Protein AF-A0A5W7YEW3-F1 (afdb_monomer_lite)

InterPro domains:
  IPR005661 Na+-transporting methylmalonyl-CoA/oxaloacetate decarboxylase, beta subunit [PF03977] (10-258)
  IPR005661 Na+-transporting methylmalonyl-CoA/oxaloacetate decarboxylase, beta subunit [PTHR35806] (2-260)
  IPR005661 Na+-transporting methylmalonyl-CoA/oxaloacetate decarboxylase, beta subunit [TIGR01109] (1-254)

Sequence (262 aa):
ATVLGALTLNYFGLIAFTLPQAAAIGIIGGADGPTAIYLSGKLAPELLGAIAVAAYSYMALVPLIQPPIMRALTSEKERKIRMVQLRTVSKREKILFPVVLLMLVALLLPDAAPLLGMFCFGNLMRESGVVERLSDTVQNGLINIVTIFLGLSVGAKLVADKFLQPQTLGILLLGVIAFGIGTAAGVLMAKLMNLCSKNKINPLIGSAGVSAVPMAARVSNKVGLESDAQNFLLMHAMGPNVAGVIGSAIAAGVMLKYVLAM

Organism: Salmonella newport (NCBI:txid108619)

Structure (mmCIF, N/CA/C/O backbone):
data_AF-A0A5W7YEW3-F1
#
_entry.id   AF-A0A5W7YEW3-F1
#
loop_
_atom_site.group_PDB
_atom_site.id
_atom_site.type_symbol
_atom_site.label_atom_id
_atom_site.label_alt_id
_atom_site.label_comp_id
_atom_site.label_asym_id
_atom_site.label_entity_id
_atom_site.label_seq_id
_atom_site.pdbx_PDB_ins_code
_atom_site.Cartn_x
_atom_site.Cartn_y
_atom_site.Cartn_z
_atom_site.occupancy
_atom_site.B_iso_or_equiv
_atom_site.auth_seq_id
_atom_site.auth_comp_id
_atom_site.auth_asym_id
_atom_site.auth_atom_id
_atom_site.pdbx_PDB_model_num
ATOM 1 N N . ALA A 1 1 ? -7.214 5.860 -9.785 1.00 49.09 1 ALA A N 1
ATOM 2 C CA . ALA A 1 1 ? -7.118 7.334 -9.858 1.00 49.09 1 ALA A CA 1
ATOM 3 C C . ALA A 1 1 ? -5.888 7.775 -10.644 1.00 49.09 1 ALA A C 1
ATOM 5 O O . ALA A 1 1 ? -6.042 8.401 -11.676 1.00 49.09 1 ALA A O 1
ATOM 6 N N . THR A 1 2 ? -4.684 7.389 -10.230 1.00 61.16 2 THR A N 1
ATOM 7 C CA . THR A 1 2 ? -3.423 7.831 -10.850 1.00 61.16 2 THR A CA 1
ATOM 8 C C . THR A 1 2 ? -3.243 7.388 -12.308 1.00 61.16 2 THR A C 1
ATOM 10 O O . THR A 1 2 ? -2.777 8.179 -13.115 1.00 61.16 2 THR A O 1
ATOM 13 N N . VAL A 1 3 ? -3.708 6.187 -12.683 1.00 57.22 3 VAL A N 1
ATOM 14 C CA . VAL A 1 3 ? -3.756 5.747 -14.096 1.00 57.22 3 VAL A CA 1
ATOM 15 C C . VAL A 1 3 ? -4.643 6.673 -14.935 1.00 57.22 3 VAL A C 1
ATOM 17 O O . VAL A 1 3 ? -4.229 7.134 -15.989 1.00 57.22 3 VAL A O 1
ATOM 20 N N . LEU A 1 4 ? -5.838 7.006 -14.433 1.00 57.31 4 LEU A N 1
ATOM 21 C CA . LEU A 1 4 ? -6.741 7.954 -15.094 1.00 57.31 4 LEU A CA 1
ATOM 22 C C . LEU A 1 4 ? -6.119 9.355 -15.152 1.00 57.31 4 LEU A C 1
ATOM 24 O O . LEU A 1 4 ? -6.214 10.001 -16.181 1.00 57.31 4 LEU A O 1
ATOM 28 N N . GLY A 1 5 ? -5.418 9.784 -14.097 1.00 58.44 5 GLY A N 1
ATOM 29 C CA . GLY A 1 5 ? -4.665 11.041 -14.062 1.00 58.44 5 GLY A CA 1
ATOM 30 C C . GLY A 1 5 ? -3.574 11.118 -15.137 1.00 58.44 5 GLY A C 1
ATOM 31 O O . GLY A 1 5 ? -3.489 12.101 -15.871 1.00 58.44 5 GLY A O 1
ATOM 32 N N . ALA A 1 6 ? -2.784 10.056 -15.297 1.00 59.09 6 ALA A N 1
ATOM 33 C CA . ALA A 1 6 ? -1.773 9.963 -16.349 1.00 59.09 6 ALA A CA 1
ATOM 34 C C . ALA A 1 6 ? -2.402 9.965 -17.754 1.00 59.09 6 ALA A C 1
ATOM 36 O O . ALA A 1 6 ? -1.922 10.665 -18.643 1.00 59.09 6 ALA A O 1
ATOM 37 N N . LEU A 1 7 ? -3.522 9.260 -17.940 1.00 63.88 7 LEU A N 1
ATOM 38 C CA . LEU A 1 7 ? -4.277 9.275 -19.196 1.00 63.88 7 LEU A CA 1
ATOM 39 C C . LEU A 1 7 ? -4.911 10.647 -19.481 1.00 63.88 7 LEU A C 1
ATOM 41 O O . LEU A 1 7 ? -4.942 11.068 -20.633 1.00 63.88 7 LEU A O 1
ATOM 45 N N . THR A 1 8 ? -5.354 11.388 -18.460 1.00 63.91 8 THR A N 1
ATOM 46 C CA . THR A 1 8 ? -5.855 12.760 -18.642 1.00 63.91 8 THR A CA 1
ATOM 47 C C . THR A 1 8 ? -4.746 13.738 -19.014 1.00 63.91 8 THR A C 1
ATOM 49 O O . THR A 1 8 ? -4.962 14.576 -19.882 1.00 63.91 8 THR A O 1
ATOM 52 N N . LEU A 1 9 ? -3.543 13.615 -18.441 1.00 61.34 9 LEU A N 1
ATOM 53 C CA . LEU A 1 9 ? -2.396 14.436 -18.857 1.00 61.34 9 LEU A CA 1
ATOM 54 C C . LEU A 1 9 ? -2.007 14.173 -20.317 1.00 61.34 9 LEU A C 1
ATOM 56 O O . LEU A 1 9 ? -1.626 15.109 -21.022 1.00 61.34 9 LEU A O 1
ATOM 60 N N . ASN A 1 10 ? -2.168 12.925 -20.767 1.00 62.12 10 ASN A N 1
ATOM 61 C CA . ASN A 1 10 ? -2.000 12.545 -22.164 1.00 62.12 10 ASN A CA 1
ATOM 62 C C . ASN A 1 10 ? -3.105 13.151 -23.053 1.00 62.12 10 ASN A C 1
ATOM 64 O O . ASN A 1 10 ? -2.813 13.706 -24.106 1.00 62.12 10 ASN A O 1
ATOM 68 N N . TYR A 1 11 ? -4.364 13.132 -22.597 1.00 55.56 11 TYR A N 1
ATOM 69 C CA . TYR A 1 11 ? -5.499 13.742 -23.306 1.00 55.56 11 TYR A CA 1
ATOM 70 C C . TYR A 1 11 ? -5.350 15.262 -23.487 1.00 55.56 11 TYR A C 1
ATOM 72 O O . TYR A 1 11 ? -5.670 15.788 -24.549 1.00 55.56 11 TYR A O 1
ATOM 80 N N . PHE A 1 12 ? -4.815 15.968 -22.486 1.00 66.31 12 PHE A N 1
ATOM 81 C CA . PHE A 1 12 ? -4.528 17.407 -22.575 1.00 66.31 12 PHE A CA 1
ATOM 82 C C . PHE A 1 12 ? -3.215 17.735 -23.311 1.00 66.31 12 PHE A C 1
ATOM 84 O O . PHE A 1 12 ? -2.848 18.905 -23.399 1.00 66.31 12 PHE A O 1
ATOM 91 N N . GLY A 1 13 ? -2.497 16.733 -23.833 1.00 63.16 13 GLY A N 1
ATOM 92 C CA . GLY A 1 13 ? -1.281 16.924 -24.631 1.00 63.16 13 GLY A CA 1
ATOM 93 C C . GLY A 1 13 ? -0.089 17.509 -23.865 1.00 63.16 13 GLY A C 1
ATOM 94 O O . GLY A 1 13 ? 0.868 17.957 -24.489 1.00 63.16 13 GLY A O 1
ATOM 95 N N . LEU A 1 14 ? -0.129 17.523 -22.527 1.00 72.88 14 LEU A N 1
ATOM 96 C CA . LEU A 1 14 ? 0.933 18.107 -21.700 1.00 72.88 14 LEU A CA 1
ATOM 97 C C . LEU A 1 14 ? 2.146 17.176 -21.613 1.00 72.88 14 LEU A C 1
ATOM 99 O O . LEU A 1 14 ? 3.286 17.616 -21.735 1.00 72.88 14 LEU A O 1
ATOM 103 N N . ILE A 1 15 ? 1.897 15.884 -21.375 1.00 75.62 15 ILE A N 1
ATOM 104 C CA . ILE A 1 15 ? 2.924 14.846 -21.245 1.00 75.62 15 ILE A CA 1
ATOM 105 C C . ILE A 1 15 ? 2.364 13.545 -21.824 1.00 75.62 15 ILE A C 1
ATOM 107 O O . ILE A 1 15 ? 1.316 13.068 -21.386 1.00 75.62 15 ILE A O 1
ATOM 111 N N . ALA A 1 16 ? 3.079 12.951 -22.780 1.00 77.62 16 ALA A N 1
ATOM 112 C CA . ALA A 1 16 ? 2.691 11.680 -23.378 1.00 77.62 16 ALA A CA 1
ATOM 113 C C . ALA A 1 16 ? 3.075 10.506 -22.465 1.00 77.62 16 ALA A C 1
ATOM 115 O O . ALA A 1 16 ? 4.259 10.267 -22.214 1.00 77.62 16 ALA A O 1
ATOM 116 N N . PHE A 1 17 ? 2.069 9.759 -22.006 1.00 83.62 17 PHE A N 1
ATOM 117 C CA . PHE A 1 17 ? 2.239 8.492 -21.297 1.00 83.62 17 PHE A CA 1
ATOM 118 C C . PHE A 1 17 ? 1.568 7.369 -22.076 1.00 83.62 17 PHE A C 1
ATOM 120 O O . PHE A 1 17 ? 0.370 7.432 -22.367 1.00 83.62 17 PHE A O 1
ATOM 127 N N . THR A 1 18 ? 2.316 6.310 -22.376 1.00 88.06 18 THR A N 1
ATOM 128 C CA . THR A 1 18 ? 1.711 5.071 -22.879 1.00 88.06 18 THR A CA 1
ATOM 129 C C . THR A 1 18 ? 0.895 4.399 -21.772 1.00 88.06 18 THR A C 1
ATOM 131 O O . THR A 1 18 ? 1.097 4.665 -20.585 1.00 88.06 18 THR A O 1
ATOM 134 N N . LEU A 1 19 ? -0.034 3.507 -22.127 1.00 88.31 19 LEU A N 1
ATOM 135 C CA . LEU A 1 19 ? -0.823 2.777 -21.130 1.00 88.31 19 LEU A CA 1
ATOM 136 C C . LEU A 1 19 ? 0.057 1.974 -20.138 1.00 88.31 19 LEU A C 1
ATOM 138 O O . LEU A 1 19 ? -0.197 2.084 -18.936 1.00 88.31 19 LEU A O 1
ATOM 142 N N . PRO A 1 20 ? 1.118 1.252 -20.565 1.00 90.75 20 PRO A N 1
ATOM 143 C CA . PRO A 1 20 ? 2.044 0.594 -19.637 1.00 90.75 20 PRO A CA 1
ATOM 144 C C . PRO A 1 20 ? 2.763 1.561 -18.689 1.00 90.75 20 PRO A C 1
ATOM 146 O O . PRO A 1 20 ? 2.882 1.283 -17.494 1.00 90.75 20 PRO A O 1
ATOM 149 N N . GLN A 1 21 ? 3.177 2.731 -19.183 1.00 90.25 21 GLN A N 1
ATOM 150 C CA . GLN A 1 21 ? 3.801 3.770 -18.358 1.00 90.25 21 GLN A CA 1
ATOM 151 C C . GLN A 1 21 ? 2.806 4.357 -17.354 1.00 90.25 21 GLN A C 1
ATOM 153 O O . GLN A 1 21 ? 3.095 4.417 -16.162 1.00 90.25 21 GLN A O 1
ATOM 158 N N . ALA A 1 22 ? 1.602 4.719 -17.797 1.00 88.69 22 ALA A N 1
ATOM 159 C CA . ALA A 1 22 ? 0.533 5.209 -16.929 1.00 88.69 22 ALA A CA 1
ATOM 160 C C . ALA A 1 22 ? 0.160 4.184 -15.843 1.00 88.69 22 ALA A C 1
ATOM 162 O O . ALA A 1 22 ? -0.079 4.558 -14.691 1.00 88.69 22 ALA A O 1
ATOM 163 N N . ALA A 1 23 ? 0.153 2.892 -16.183 1.00 90.44 23 ALA A N 1
ATOM 164 C CA . ALA A 1 23 ? -0.043 1.806 -15.233 1.00 90.44 23 ALA A CA 1
ATOM 165 C C . ALA A 1 23 ? 1.103 1.732 -14.206 1.00 90.44 23 ALA A C 1
ATOM 167 O O . ALA A 1 23 ? 0.848 1.704 -13.001 1.00 90.44 23 ALA A O 1
ATOM 168 N N . ALA A 1 24 ? 2.359 1.791 -14.648 1.00 92.12 24 ALA A N 1
ATOM 169 C CA . ALA A 1 24 ? 3.514 1.800 -13.751 1.00 92.12 24 ALA A CA 1
ATOM 170 C C . ALA A 1 24 ? 3.530 3.014 -12.803 1.00 92.12 24 ALA A C 1
ATOM 172 O O . ALA A 1 24 ? 3.900 2.877 -11.644 1.00 92.12 24 ALA A O 1
ATOM 173 N N . ILE A 1 25 ? 3.082 4.190 -13.245 1.00 91.50 25 ILE A N 1
ATOM 174 C CA . ILE A 1 25 ? 2.949 5.387 -12.390 1.00 91.50 25 ILE A CA 1
ATOM 175 C C . ILE A 1 25 ? 1.774 5.222 -11.420 1.00 91.50 25 ILE A C 1
ATOM 177 O O . ILE A 1 25 ? 1.815 5.665 -10.271 1.00 91.50 25 ILE A O 1
ATOM 181 N N . GLY A 1 26 ? 0.724 4.541 -11.879 1.00 89.38 26 GLY A N 1
ATOM 182 C CA . GLY A 1 26 ? -0.508 4.299 -11.148 1.00 89.38 26 GLY A CA 1
ATOM 183 C C . GLY A 1 26 ? -0.307 3.695 -9.760 1.00 89.38 26 GLY A C 1
ATOM 184 O O . GLY A 1 26 ? -0.975 4.088 -8.800 1.00 89.38 26 GLY A O 1
ATOM 185 N N . ILE A 1 27 ? 0.642 2.767 -9.663 1.00 92.38 27 ILE A N 1
ATOM 186 C CA . ILE A 1 27 ? 0.907 1.973 -8.462 1.00 92.38 27 ILE A CA 1
ATOM 187 C C . ILE A 1 27 ? 1.527 2.784 -7.314 1.00 92.38 27 ILE A C 1
ATOM 189 O O . ILE A 1 27 ? 1.426 2.369 -6.163 1.00 92.38 27 ILE A O 1
ATOM 193 N N . ILE A 1 28 ? 2.096 3.968 -7.589 1.00 92.00 28 ILE A N 1
ATOM 194 C CA . ILE A 1 28 ? 2.655 4.866 -6.559 1.00 92.00 28 ILE A CA 1
ATOM 195 C C . ILE A 1 28 ? 1.598 5.196 -5.500 1.00 92.00 28 ILE A C 1
ATOM 197 O O . ILE A 1 28 ? 1.905 5.251 -4.311 1.00 92.00 28 ILE A O 1
ATOM 201 N N . GLY A 1 29 ? 0.336 5.351 -5.916 1.00 88.81 29 GLY A N 1
ATOM 202 C CA . GLY A 1 29 ? -0.781 5.626 -5.008 1.00 88.81 29 GLY A CA 1
ATOM 203 C C . GLY A 1 29 ? -1.082 4.509 -4.010 1.00 88.81 29 GLY A C 1
ATOM 204 O O . GLY A 1 29 ? -1.738 4.765 -3.005 1.00 88.81 29 GLY A O 1
ATOM 205 N N . GLY A 1 30 ? -0.598 3.291 -4.267 1.00 87.75 30 GLY A N 1
ATOM 206 C CA . GLY A 1 30 ? -0.678 2.181 -3.325 1.00 87.75 30 GLY A CA 1
ATOM 207 C C . GLY A 1 30 ? 0.240 2.357 -2.118 1.00 87.75 30 GLY A C 1
ATOM 208 O O . GLY A 1 30 ? -0.051 1.783 -1.080 1.00 87.75 30 GLY A O 1
ATOM 209 N N . ALA A 1 31 ? 1.289 3.187 -2.216 1.00 90.69 31 ALA A N 1
ATOM 210 C CA . ALA A 1 31 ? 2.312 3.379 -1.182 1.00 90.69 31 ALA A CA 1
ATOM 211 C C . ALA A 1 31 ? 3.071 2.092 -0.798 1.00 90.69 31 ALA A C 1
ATOM 213 O O . ALA A 1 31 ? 3.465 1.914 0.355 1.00 90.69 31 ALA A O 1
ATOM 214 N N . ASP A 1 32 ? 3.275 1.202 -1.772 1.00 92.44 32 ASP A N 1
ATOM 215 C CA . ASP A 1 32 ? 4.007 -0.056 -1.616 1.00 92.44 32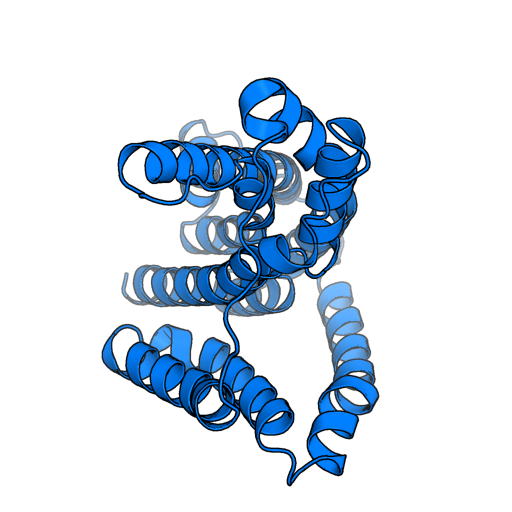 ASP A CA 1
ATOM 216 C C . ASP A 1 32 ? 5.232 -0.079 -2.545 1.00 92.44 32 ASP A C 1
ATOM 218 O O . ASP A 1 32 ? 5.135 -0.411 -3.728 1.00 92.44 32 ASP A O 1
ATOM 222 N N . GLY A 1 33 ? 6.388 0.320 -2.006 1.00 91.25 33 GLY A N 1
ATOM 223 C CA . GLY A 1 33 ? 7.648 0.440 -2.747 1.00 91.25 33 GLY A CA 1
ATOM 224 C C . GLY A 1 33 ? 8.079 -0.848 -3.467 1.00 91.25 33 GLY A C 1
ATOM 225 O O . GLY A 1 33 ? 8.281 -0.801 -4.681 1.00 91.25 33 GLY A O 1
ATOM 226 N N . PRO A 1 34 ? 8.190 -2.003 -2.778 1.00 92.94 34 PRO A N 1
ATOM 227 C CA . PRO A 1 34 ? 8.537 -3.278 -3.411 1.00 92.94 34 PRO A CA 1
ATOM 228 C C . PRO A 1 34 ? 7.640 -3.651 -4.600 1.00 92.94 34 PRO A C 1
ATOM 230 O O . PRO A 1 34 ? 8.149 -4.005 -5.666 1.00 92.94 34 PRO A O 1
ATOM 233 N N . THR A 1 35 ? 6.319 -3.516 -4.458 1.00 93.00 35 THR A N 1
ATOM 234 C CA . THR A 1 35 ? 5.371 -3.804 -5.546 1.00 93.00 35 THR A CA 1
ATOM 235 C C . THR A 1 35 ? 5.474 -2.778 -6.675 1.00 93.00 35 THR A C 1
ATOM 237 O O . THR A 1 35 ? 5.418 -3.150 -7.849 1.00 93.00 35 THR A O 1
ATOM 240 N N . ALA A 1 36 ? 5.677 -1.498 -6.351 1.00 93.06 36 ALA A N 1
ATOM 241 C CA . ALA A 1 36 ? 5.853 -0.442 -7.343 1.00 93.06 36 ALA A CA 1
ATOM 242 C C . ALA A 1 36 ? 7.105 -0.656 -8.204 1.00 93.06 36 ALA A C 1
ATOM 244 O O . ALA A 1 36 ? 7.035 -0.565 -9.431 1.00 93.06 36 ALA A O 1
ATOM 245 N N . ILE A 1 37 ? 8.226 -1.009 -7.570 1.00 94.75 37 ILE A N 1
ATOM 246 C CA . ILE A 1 37 ? 9.476 -1.364 -8.249 1.00 94.75 37 ILE A CA 1
ATOM 247 C C . ILE A 1 37 ? 9.266 -2.590 -9.141 1.00 94.75 37 ILE A C 1
ATOM 249 O O . ILE A 1 37 ? 9.680 -2.580 -10.300 1.00 94.75 37 ILE A O 1
ATOM 253 N N . TYR A 1 38 ? 8.594 -3.628 -8.635 1.00 94.44 38 TYR A N 1
ATOM 254 C CA . TYR A 1 38 ? 8.321 -4.845 -9.401 1.00 94.44 38 TYR A CA 1
ATOM 255 C C . TYR A 1 38 ? 7.475 -4.571 -10.652 1.00 94.44 38 TYR A C 1
ATOM 257 O O . TYR A 1 38 ? 7.840 -4.984 -11.754 1.00 94.44 38 TYR A O 1
ATOM 265 N N . LEU A 1 39 ? 6.358 -3.854 -10.494 1.00 93.81 39 LEU A N 1
ATOM 266 C CA . LEU A 1 39 ? 5.450 -3.543 -11.595 1.00 93.81 39 LEU A CA 1
ATOM 267 C C . LEU A 1 39 ? 6.125 -2.634 -12.626 1.00 93.81 39 LEU A C 1
ATOM 269 O O . LEU A 1 39 ? 6.045 -2.896 -13.825 1.00 93.81 39 LEU A O 1
ATOM 273 N N . SER A 1 40 ? 6.828 -1.596 -12.168 1.00 93.56 40 SER A N 1
ATOM 274 C CA . SER A 1 40 ? 7.553 -0.691 -13.058 1.00 93.56 40 SER A CA 1
ATOM 275 C C . SER A 1 40 ? 8.674 -1.409 -13.804 1.00 93.56 40 SER A C 1
ATOM 277 O O . SER A 1 40 ? 8.819 -1.194 -15.003 1.00 93.56 40 SER A O 1
ATOM 279 N N . GLY A 1 41 ? 9.398 -2.324 -13.156 1.00 93.25 41 GLY A N 1
ATOM 280 C CA . GLY A 1 41 ? 10.423 -3.137 -13.810 1.00 93.25 41 GLY A CA 1
ATOM 281 C C . GLY A 1 41 ? 9.881 -4.061 -14.906 1.00 93.25 41 GLY A C 1
ATOM 282 O O . GLY A 1 41 ? 10.643 -4.455 -15.783 1.00 93.25 41 GLY A O 1
ATOM 283 N N . LYS A 1 42 ? 8.581 -4.386 -14.885 1.00 92.62 42 LYS A N 1
ATOM 284 C CA . LYS A 1 42 ? 7.911 -5.171 -15.933 1.00 92.62 42 LYS A CA 1
ATOM 285 C C . LYS A 1 42 ? 7.241 -4.320 -17.013 1.00 92.62 42 LYS A C 1
ATOM 287 O O . LYS A 1 42 ? 7.271 -4.714 -18.172 1.00 92.62 42 LYS A O 1
ATOM 292 N N . LEU A 1 43 ? 6.612 -3.203 -16.641 1.00 92.62 43 LEU A N 1
ATOM 293 C CA . LEU A 1 43 ? 5.774 -2.408 -17.549 1.00 92.62 43 LEU A CA 1
ATOM 294 C C . LEU A 1 43 ? 6.477 -1.182 -18.145 1.00 92.62 43 LEU A C 1
ATOM 296 O O . LEU A 1 43 ? 6.191 -0.824 -19.282 1.00 92.62 43 LEU A O 1
ATOM 300 N N . ALA A 1 44 ? 7.355 -0.523 -17.387 1.00 93.19 44 ALA A N 1
ATOM 301 C CA . ALA A 1 44 ? 8.068 0.681 -17.820 1.00 93.19 44 ALA A CA 1
ATOM 302 C C . ALA A 1 44 ? 9.463 0.762 -17.164 1.00 93.19 44 ALA A C 1
ATOM 304 O O . ALA A 1 44 ? 9.674 1.582 -16.257 1.00 93.19 44 ALA A O 1
ATOM 305 N N . PRO A 1 45 ? 10.417 -0.103 -17.568 1.00 92.25 45 PRO A N 1
ATOM 306 C CA . PRO A 1 45 ? 11.751 -0.168 -16.962 1.00 92.25 45 PRO A CA 1
ATOM 307 C C . PRO A 1 45 ? 12.532 1.150 -17.046 1.00 92.25 45 PRO A C 1
ATOM 309 O O . PRO A 1 45 ? 13.415 1.413 -16.228 1.00 92.25 45 PRO A O 1
ATOM 312 N N . GLU A 1 46 ? 12.226 1.978 -18.041 1.00 90.56 46 GLU A N 1
ATOM 313 C CA . GLU A 1 46 ? 12.819 3.291 -18.270 1.00 90.56 46 GLU A CA 1
ATOM 314 C C . GLU A 1 46 ? 12.349 4.359 -17.273 1.00 90.56 46 GLU A C 1
ATOM 316 O O . GLU A 1 46 ? 13.088 5.309 -17.031 1.00 90.56 46 GLU A O 1
ATOM 321 N N . LEU A 1 47 ? 11.171 4.188 -16.658 1.00 91.62 47 LEU A N 1
ATOM 322 C CA . LEU A 1 47 ? 10.617 5.106 -15.652 1.00 91.62 47 LEU A CA 1
ATOM 323 C C . LEU A 1 47 ? 10.881 4.652 -14.208 1.00 91.62 47 LEU A C 1
ATOM 325 O O . LEU A 1 47 ? 10.546 5.375 -13.266 1.00 91.62 47 LEU A O 1
ATOM 329 N N . LEU A 1 48 ? 11.507 3.484 -14.022 1.00 93.00 48 LEU A N 1
ATOM 330 C CA . LEU A 1 48 ? 11.719 2.857 -12.714 1.00 93.00 48 LEU A CA 1
ATOM 331 C C . LEU A 1 48 ? 12.387 3.788 -11.701 1.00 93.00 48 LEU A C 1
ATOM 333 O O . LEU A 1 48 ? 11.952 3.860 -10.553 1.00 93.00 48 LEU A O 1
ATOM 337 N N . GLY A 1 49 ? 13.422 4.516 -12.129 1.00 90.56 49 GLY A N 1
ATOM 338 C CA . GLY A 1 49 ? 14.153 5.436 -11.260 1.00 90.56 49 GLY A CA 1
ATOM 339 C C . GLY A 1 49 ? 13.244 6.524 -10.684 1.00 90.56 49 GLY A C 1
ATOM 340 O O . GLY A 1 49 ? 13.153 6.685 -9.468 1.00 90.56 49 GLY A O 1
ATOM 341 N N . ALA A 1 50 ? 12.509 7.225 -11.551 1.00 92.00 50 ALA A N 1
ATOM 342 C CA . ALA A 1 50 ? 11.602 8.293 -11.139 1.00 92.00 50 ALA A CA 1
ATOM 343 C C . ALA A 1 50 ? 10.437 7.773 -10.280 1.00 92.00 50 ALA A C 1
ATOM 345 O O . ALA A 1 50 ? 10.103 8.390 -9.269 1.00 92.00 50 ALA A O 1
ATOM 346 N N . ILE A 1 51 ? 9.857 6.621 -10.638 1.00 93.06 51 ILE A N 1
ATOM 347 C CA . ILE A 1 51 ? 8.760 5.990 -9.888 1.00 93.06 51 ILE A CA 1
ATOM 348 C C . ILE A 1 51 ? 9.215 5.600 -8.481 1.00 93.06 51 ILE A C 1
ATOM 350 O O . ILE A 1 51 ? 8.525 5.911 -7.512 1.00 93.06 51 ILE A O 1
ATOM 354 N N . ALA A 1 52 ? 10.375 4.955 -8.346 1.00 92.19 52 ALA A N 1
ATOM 355 C CA . ALA A 1 52 ? 10.884 4.515 -7.050 1.00 92.19 52 ALA A CA 1
ATOM 356 C C . ALA A 1 52 ? 11.245 5.700 -6.141 1.00 92.19 52 ALA A C 1
ATOM 358 O O . ALA A 1 52 ? 10.868 5.708 -4.967 1.00 92.19 52 ALA A O 1
ATOM 359 N N . VAL A 1 53 ? 11.915 6.726 -6.681 1.00 91.62 53 VAL A N 1
ATOM 360 C CA . VAL A 1 53 ? 12.234 7.957 -5.935 1.00 91.62 53 VAL A CA 1
ATOM 361 C C . VAL A 1 53 ? 10.956 8.643 -5.457 1.00 91.62 53 VAL A C 1
ATOM 363 O O . VAL A 1 53 ? 10.840 8.970 -4.274 1.00 91.62 53 VAL A O 1
ATOM 366 N N . ALA A 1 54 ? 9.973 8.807 -6.346 1.00 90.69 54 ALA A N 1
ATOM 367 C CA . ALA A 1 54 ? 8.682 9.390 -6.003 1.00 90.69 54 ALA A CA 1
ATOM 368 C C . ALA A 1 54 ? 7.952 8.563 -4.932 1.00 90.69 54 ALA A C 1
ATOM 370 O O . ALA A 1 54 ? 7.471 9.124 -3.950 1.00 90.69 54 ALA A O 1
ATOM 371 N N . ALA A 1 55 ? 7.907 7.235 -5.075 1.00 90.50 55 ALA A N 1
ATOM 372 C CA . ALA A 1 55 ? 7.223 6.347 -4.140 1.00 90.50 55 ALA A CA 1
ATOM 373 C C . ALA A 1 55 ? 7.767 6.492 -2.712 1.00 90.50 55 ALA A C 1
ATOM 375 O O . ALA A 1 55 ? 7.003 6.813 -1.801 1.00 90.50 55 ALA A O 1
ATOM 376 N N . TYR A 1 56 ? 9.078 6.333 -2.508 1.00 92.06 56 TYR A N 1
ATOM 377 C CA . TYR A 1 56 ? 9.658 6.425 -1.163 1.00 92.06 56 TYR A CA 1
ATOM 378 C C . TYR A 1 56 ? 9.644 7.852 -0.601 1.00 92.06 56 TYR A C 1
ATOM 380 O O . TYR A 1 56 ? 9.420 8.025 0.600 1.00 92.06 56 TYR A O 1
ATOM 388 N N . SER A 1 57 ? 9.811 8.875 -1.447 1.00 91.44 57 SER A N 1
ATOM 389 C CA . SER A 1 57 ? 9.682 10.273 -1.023 1.00 91.44 57 SER A CA 1
ATOM 390 C C . SER A 1 57 ? 8.265 10.570 -0.518 1.00 91.44 57 SER A C 1
ATOM 392 O O . SER A 1 57 ? 8.096 11.065 0.597 1.00 91.44 57 SER A O 1
ATOM 394 N N . TYR A 1 58 ? 7.226 10.183 -1.266 1.00 89.75 58 TYR A N 1
ATOM 395 C CA . TYR A 1 58 ? 5.840 10.419 -0.853 1.00 89.75 58 TYR A CA 1
ATOM 396 C C . TYR A 1 58 ? 5.402 9.557 0.329 1.00 89.75 58 TYR A C 1
ATOM 398 O O . TYR A 1 58 ? 4.666 10.049 1.184 1.00 89.75 58 TYR A O 1
ATOM 406 N N . MET A 1 59 ? 5.910 8.327 0.458 1.00 90.38 59 MET A N 1
ATOM 407 C CA . MET A 1 59 ? 5.709 7.511 1.662 1.00 90.38 59 MET A CA 1
ATOM 408 C C . MET A 1 59 ? 6.229 8.219 2.922 1.00 90.38 59 MET A C 1
ATOM 410 O O . MET A 1 59 ? 5.563 8.193 3.958 1.00 90.38 59 MET A O 1
ATOM 414 N N . ALA A 1 60 ? 7.376 8.901 2.839 1.00 89.50 60 ALA A N 1
ATOM 415 C CA . ALA A 1 60 ? 7.913 9.693 3.947 1.00 89.50 60 ALA A CA 1
ATOM 416 C C . ALA A 1 60 ? 7.113 10.983 4.210 1.00 89.50 60 ALA A C 1
ATOM 418 O O . ALA A 1 60 ? 7.092 11.474 5.338 1.00 89.50 60 ALA A O 1
ATOM 419 N N . LEU A 1 61 ? 6.416 11.511 3.199 1.00 92.88 61 LEU A N 1
ATOM 420 C CA . LEU A 1 61 ? 5.556 12.696 3.301 1.00 92.88 61 LEU A CA 1
ATOM 421 C C . LEU A 1 61 ? 4.125 12.384 3.771 1.00 92.88 61 LEU A C 1
ATOM 423 O O . LEU A 1 61 ? 3.336 13.308 3.968 1.00 92.88 61 LEU A O 1
ATOM 427 N N . VAL A 1 62 ? 3.779 11.120 4.032 1.00 93.56 62 VAL A N 1
ATOM 428 C CA . VAL A 1 62 ? 2.472 10.727 4.595 1.00 93.56 62 VAL A CA 1
ATOM 429 C C . VAL A 1 62 ? 2.088 11.531 5.852 1.00 93.56 62 VAL A C 1
ATOM 431 O O . VAL A 1 62 ? 0.955 12.014 5.903 1.00 93.56 62 VAL A O 1
ATOM 434 N N . PRO A 1 63 ? 2.982 11.781 6.835 1.00 93.75 63 PRO A N 1
ATOM 435 C CA . PRO A 1 63 ? 2.668 12.621 7.995 1.00 93.75 63 PRO A CA 1
ATOM 436 C C . PRO A 1 63 ? 2.329 14.079 7.657 1.00 93.75 63 PRO A C 1
ATOM 438 O O . PRO A 1 63 ? 1.716 14.756 8.479 1.00 93.75 63 PRO A O 1
ATOM 441 N N . LEU A 1 64 ? 2.726 14.567 6.481 1.00 94.62 64 LEU A N 1
ATOM 442 C CA . LEU A 1 64 ? 2.404 15.906 5.989 1.00 94.62 64 LEU A CA 1
ATOM 443 C C . LEU A 1 64 ? 1.082 15.905 5.205 1.00 94.62 64 LEU A C 1
ATOM 445 O O . LEU A 1 64 ? 0.259 16.795 5.390 1.00 94.62 64 LEU A O 1
ATOM 449 N N . ILE A 1 65 ? 0.869 14.898 4.351 1.00 93.56 65 ILE A N 1
ATOM 450 C CA . ILE A 1 65 ? -0.261 14.830 3.408 1.00 93.56 65 ILE A CA 1
ATOM 451 C C . ILE A 1 65 ? -1.549 14.342 4.089 1.00 93.56 65 ILE A C 1
ATOM 453 O O . ILE A 1 65 ? -2.625 14.902 3.878 1.00 93.56 65 ILE A O 1
ATOM 457 N N . GLN A 1 66 ? -1.460 13.296 4.914 1.00 94.44 66 GLN A N 1
ATOM 458 C CA . GLN A 1 66 ? -2.624 12.602 5.470 1.00 94.44 66 GLN A CA 1
ATOM 459 C C . GLN A 1 66 ? -3.396 13.450 6.506 1.00 94.44 66 GLN A C 1
ATOM 461 O O . GLN A 1 66 ? -4.623 13.536 6.387 1.00 94.44 66 GLN A O 1
ATOM 466 N N . PRO A 1 67 ? -2.762 14.131 7.489 1.00 96.12 67 PRO A N 1
ATOM 467 C CA . PRO A 1 67 ? -3.508 14.855 8.523 1.00 96.12 67 PRO A CA 1
ATOM 468 C C . PRO A 1 67 ? -4.380 16.013 8.016 1.00 96.12 67 PRO A C 1
ATOM 470 O O . PRO A 1 67 ? -5.516 16.113 8.480 1.00 96.12 67 PRO A O 1
ATOM 473 N N . PRO A 1 68 ? -3.943 16.881 7.079 1.00 96.44 68 PRO A N 1
ATOM 474 C CA . PRO A 1 68 ? -4.814 17.910 6.508 1.00 96.44 68 PRO A CA 1
ATOM 475 C C . PRO A 1 68 ? -6.089 17.336 5.879 1.00 96.44 68 PRO A C 1
ATOM 477 O O . PRO A 1 68 ? -7.173 17.868 6.101 1.00 96.44 68 PRO A O 1
ATOM 480 N N . ILE A 1 69 ? -5.986 16.207 5.175 1.00 95.94 69 ILE A N 1
ATOM 481 C CA . ILE A 1 69 ? -7.129 15.543 4.530 1.00 95.94 69 ILE A CA 1
ATOM 482 C C . ILE A 1 69 ? -8.075 14.952 5.573 1.00 95.94 69 ILE A C 1
ATOM 484 O O . ILE A 1 69 ? -9.291 15.131 5.486 1.00 95.94 69 ILE A O 1
ATOM 488 N N . MET A 1 70 ? -7.527 14.308 6.608 1.00 95.00 70 MET A N 1
ATOM 489 C CA . MET A 1 70 ? -8.320 13.849 7.751 1.00 95.00 70 MET A CA 1
ATOM 490 C C . MET A 1 70 ? -9.063 15.025 8.390 1.00 95.00 70 MET A C 1
ATOM 492 O O . MET A 1 70 ? -10.248 14.901 8.700 1.00 95.00 70 MET A O 1
ATOM 496 N N . ARG A 1 71 ? -8.399 16.179 8.542 1.00 93.81 71 ARG A N 1
ATOM 497 C CA . ARG A 1 71 ? -9.006 17.379 9.125 1.00 93.81 71 ARG A CA 1
ATOM 498 C C . ARG A 1 71 ? -10.107 17.983 8.255 1.00 93.81 71 ARG A C 1
ATOM 500 O O . ARG A 1 71 ? -11.106 18.428 8.809 1.00 93.81 71 ARG A O 1
ATOM 507 N N . ALA A 1 72 ? -9.942 17.951 6.936 1.00 96.00 72 ALA A N 1
ATOM 508 C CA . ALA A 1 72 ? -10.905 18.483 5.977 1.00 96.00 72 ALA A CA 1
ATOM 509 C C . ALA A 1 72 ? -12.160 17.604 5.825 1.00 96.00 72 ALA A C 1
ATOM 511 O O . ALA A 1 72 ? -13.262 18.130 5.703 1.00 96.00 72 ALA A O 1
ATOM 512 N N . LEU A 1 73 ? -12.015 16.272 5.836 1.00 95.94 73 LEU A N 1
ATOM 513 C CA . LEU A 1 73 ? -13.118 15.350 5.522 1.00 95.94 73 LEU A CA 1
ATOM 514 C C . LEU A 1 73 ? -13.850 14.781 6.744 1.00 95.94 73 LEU A C 1
ATOM 516 O O . LEU A 1 73 ? -14.984 14.318 6.613 1.00 95.94 73 LEU A O 1
ATOM 520 N N . THR A 1 74 ? -13.230 14.751 7.927 1.00 96.12 74 THR A N 1
ATOM 521 C CA . THR A 1 74 ? -13.839 14.146 9.129 1.00 96.12 74 THR A CA 1
ATOM 522 C C . THR A 1 74 ? -14.294 15.198 10.130 1.00 96.12 74 THR A C 1
ATOM 524 O O . THR A 1 74 ? -13.614 16.200 10.330 1.00 96.12 74 THR A O 1
ATOM 527 N N . SER A 1 75 ? -15.415 14.957 10.807 1.00 95.62 75 SER A N 1
ATOM 528 C CA . SER A 1 75 ? -15.898 15.814 11.897 1.00 95.62 75 SER A CA 1
ATOM 529 C C . SER A 1 75 ? -15.296 15.394 13.239 1.00 95.62 75 SER A C 1
ATOM 531 O O . SER A 1 75 ? -15.007 14.218 13.450 1.00 95.62 75 SER A O 1
ATOM 533 N N . GLU A 1 76 ? -15.169 16.316 14.195 1.00 93.69 76 GLU A N 1
ATOM 534 C CA . GLU A 1 76 ? -14.635 15.993 15.530 1.00 93.69 76 GLU A CA 1
ATOM 535 C C . GLU A 1 76 ? -15.429 14.899 16.256 1.00 93.69 76 GLU A C 1
ATOM 537 O O . GLU A 1 76 ? -14.846 14.061 16.945 1.00 93.69 76 GLU A O 1
ATOM 542 N N . LYS A 1 77 ? -16.755 14.865 16.063 1.00 94.12 77 LYS A N 1
ATOM 543 C CA . LYS A 1 77 ? -17.633 13.833 16.633 1.00 94.12 77 LYS A CA 1
ATOM 544 C C . LYS A 1 77 ? -17.240 12.434 16.153 1.00 94.12 77 LYS A C 1
ATOM 546 O O . LYS A 1 77 ? -17.219 11.498 16.944 1.00 94.12 77 LYS A O 1
ATOM 551 N N . GLU A 1 78 ? -16.890 12.294 14.876 1.00 94.50 78 GLU A N 1
ATOM 552 C CA . GLU A 1 78 ? -16.443 11.020 14.304 1.00 94.50 78 GLU A CA 1
ATOM 553 C C . GLU A 1 78 ? -15.038 10.630 14.778 1.00 94.50 78 GLU A C 1
ATOM 555 O O . GLU A 1 78 ? -14.771 9.452 15.009 1.00 94.50 78 GLU A O 1
ATOM 560 N N . ARG A 1 79 ? -14.141 11.606 14.967 1.00 94.69 79 ARG A N 1
ATOM 561 C CA . ARG A 1 79 ? -12.76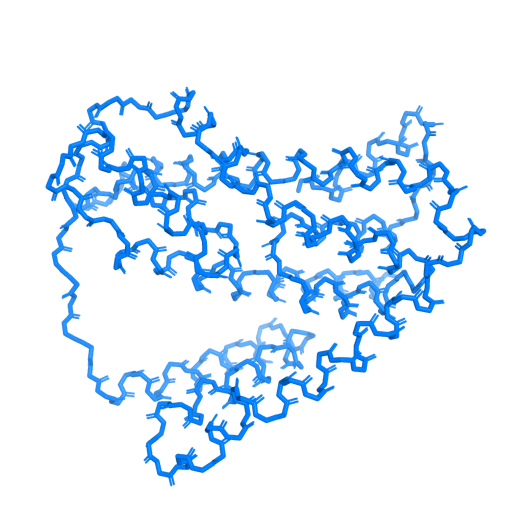6 11.354 15.439 1.00 94.69 79 ARG A CA 1
ATOM 562 C C . ARG A 1 79 ? -12.721 10.794 16.858 1.00 94.69 79 ARG A C 1
ATOM 564 O O . ARG A 1 79 ? -11.811 10.035 17.188 1.00 94.69 79 ARG A O 1
ATOM 571 N N . LYS A 1 80 ? -13.715 11.136 17.680 1.00 94.88 80 LYS A N 1
ATOM 572 C CA . LYS A 1 80 ? -13.862 10.678 19.071 1.00 94.88 80 LYS A CA 1
ATOM 573 C C . LYS A 1 80 ? -14.564 9.319 19.205 1.00 94.88 80 LYS A C 1
ATOM 575 O O . LYS A 1 80 ? -14.790 8.862 20.321 1.00 94.88 80 LYS A O 1
ATOM 580 N N . ILE A 1 81 ? -14.886 8.640 18.098 1.00 94.25 81 ILE A N 1
ATOM 581 C CA . ILE A 1 81 ? -15.419 7.272 18.147 1.00 94.25 81 ILE A CA 1
ATOM 582 C C . ILE A 1 81 ? -14.375 6.347 18.789 1.00 94.25 81 ILE A C 1
ATOM 584 O O . ILE A 1 81 ? -13.231 6.265 18.328 1.00 94.25 81 ILE A O 1
ATOM 588 N N . ARG A 1 82 ? -14.792 5.648 19.850 1.00 91.44 82 ARG A N 1
ATOM 589 C CA . ARG A 1 82 ? -14.009 4.618 20.540 1.00 91.44 82 ARG A CA 1
ATOM 590 C C . ARG A 1 82 ? -14.152 3.288 19.815 1.00 91.44 82 ARG A C 1
ATOM 592 O O . ARG A 1 82 ? -15.267 2.826 19.585 1.00 91.44 82 ARG A O 1
ATOM 599 N N . MET A 1 83 ? -13.028 2.663 19.487 1.00 92.38 83 MET A N 1
ATOM 600 C CA . MET A 1 83 ? -13.036 1.337 18.878 1.00 92.38 83 MET A CA 1
ATOM 601 C C . MET A 1 83 ? -13.157 0.246 19.940 1.00 92.38 83 MET A C 1
ATOM 603 O O . MET A 1 83 ? -12.512 0.306 20.985 1.00 92.38 83 MET A O 1
ATOM 607 N N . VAL A 1 84 ? -13.963 -0.775 19.647 1.00 89.00 84 VAL A N 1
ATOM 608 C CA . VAL A 1 84 ? -14.084 -1.977 20.485 1.00 89.00 84 VAL A CA 1
ATOM 609 C C . VAL A 1 84 ? -12.753 -2.724 20.496 1.00 89.00 84 VAL A C 1
ATOM 611 O O . VAL A 1 84 ? -12.084 -2.791 19.466 1.00 89.00 84 VAL A O 1
ATOM 614 N N . GLN A 1 85 ? -12.367 -3.298 21.636 1.00 85.19 85 GLN A N 1
ATOM 615 C CA . GLN A 1 85 ? -11.166 -4.130 21.741 1.00 85.19 85 GLN A CA 1
AT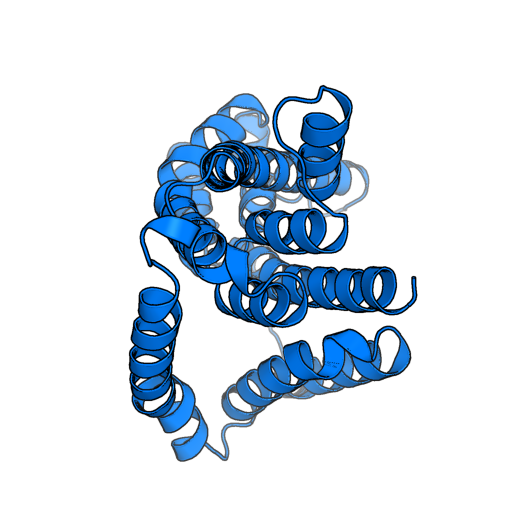OM 616 C C . GLN A 1 85 ? -11.151 -5.248 20.688 1.00 85.19 85 GLN A C 1
ATOM 618 O O . GLN A 1 85 ? -12.191 -5.796 20.316 1.00 85.19 85 GLN A O 1
ATOM 623 N N . LEU A 1 86 ? -9.956 -5.557 20.182 1.00 86.69 86 LEU A N 1
ATOM 624 C CA . LEU A 1 86 ? -9.779 -6.588 19.162 1.00 86.69 86 LEU A CA 1
ATOM 625 C C . LEU A 1 86 ? -10.169 -7.961 19.721 1.00 86.69 86 LEU A C 1
ATOM 627 O O . LEU A 1 86 ? -9.924 -8.266 20.888 1.00 86.69 86 LEU A O 1
ATOM 631 N N . ARG A 1 87 ? -10.746 -8.811 18.865 1.00 90.81 87 ARG A N 1
ATOM 632 C CA . ARG A 1 87 ? -11.031 -10.203 19.227 1.00 90.81 87 ARG A CA 1
ATOM 633 C C . ARG A 1 87 ? -9.737 -10.969 19.497 1.00 90.81 87 ARG A C 1
ATOM 635 O O . ARG A 1 87 ? -8.701 -10.691 18.890 1.00 90.81 87 ARG A O 1
ATOM 642 N N . THR A 1 88 ? -9.817 -11.992 20.338 1.00 87.50 88 THR A N 1
ATOM 643 C CA . THR A 1 88 ? -8.743 -12.976 20.464 1.00 87.50 88 THR A CA 1
ATOM 644 C C . THR A 1 88 ? -8.663 -13.790 19.172 1.00 87.50 88 THR A C 1
ATOM 646 O O . THR A 1 88 ? -9.645 -14.374 18.721 1.00 87.50 88 THR A O 1
ATOM 649 N N . VAL A 1 89 ? -7.492 -13.788 18.536 1.00 89.25 89 VAL A N 1
ATOM 650 C CA . VAL A 1 89 ? -7.250 -14.537 17.295 1.00 89.25 89 VAL A CA 1
ATOM 651 C C . VAL A 1 89 ? -6.504 -15.814 17.645 1.00 89.25 89 VAL A C 1
ATOM 653 O O . VAL A 1 89 ? -5.453 -15.764 18.290 1.00 89.25 89 VAL A O 1
ATOM 656 N N . SER A 1 90 ? -7.035 -16.959 17.219 1.00 93.12 90 SER A N 1
ATOM 657 C CA . SER A 1 90 ? -6.397 -18.248 17.488 1.00 93.12 90 SER A CA 1
ATOM 658 C C . SER A 1 90 ? -5.096 -18.403 16.693 1.00 93.12 90 SER A C 1
ATOM 660 O O . SER A 1 90 ? -4.955 -17.880 15.585 1.00 93.12 90 SER A O 1
ATOM 662 N N . LYS A 1 91 ? -4.134 -19.170 17.223 1.00 91.44 91 LYS A N 1
ATOM 663 C CA . LYS A 1 91 ? -2.872 -19.431 16.510 1.00 91.44 91 LYS A CA 1
ATOM 664 C C . LYS A 1 91 ? -3.107 -20.115 15.158 1.00 91.44 91 LYS A C 1
ATOM 666 O O . LYS A 1 91 ? -2.461 -19.770 14.176 1.00 91.44 91 LYS A O 1
ATOM 671 N N . ARG A 1 92 ? -4.078 -21.035 15.099 1.00 94.00 92 ARG A N 1
ATOM 672 C CA . ARG A 1 92 ? -4.472 -21.729 13.863 1.00 94.00 92 ARG A CA 1
ATOM 673 C C . ARG A 1 92 ? -5.009 -20.758 12.815 1.00 94.00 92 ARG A C 1
ATOM 675 O O . ARG A 1 92 ? -4.619 -20.855 11.662 1.00 94.00 92 ARG A O 1
ATOM 682 N N . GLU A 1 93 ? -5.839 -19.796 13.214 1.00 94.44 93 GLU A N 1
ATOM 683 C CA . GLU A 1 93 ? -6.377 -18.784 12.297 1.00 94.44 93 GLU A CA 1
ATOM 684 C C . GLU A 1 93 ? -5.265 -17.933 11.669 1.00 94.44 93 GLU A C 1
ATOM 686 O O . GLU A 1 93 ? -5.277 -17.717 10.460 1.00 94.44 93 GLU A O 1
ATOM 691 N N . LYS A 1 94 ? -4.253 -17.532 12.451 1.00 92.38 94 LYS A N 1
ATOM 692 C CA . LYS A 1 94 ? -3.091 -16.793 11.926 1.00 92.38 94 LYS A CA 1
ATOM 693 C C . LYS A 1 94 ? -2.269 -17.602 10.921 1.00 92.38 94 LYS A C 1
ATOM 695 O O . LYS A 1 94 ? -1.817 -17.042 9.930 1.00 92.38 94 LYS A O 1
ATOM 700 N N . ILE A 1 95 ? -2.097 -18.903 11.163 1.00 94.38 95 ILE A N 1
ATOM 701 C CA . ILE A 1 95 ? -1.355 -19.808 10.270 1.00 94.38 95 ILE A CA 1
ATOM 702 C C . ILE A 1 95 ? -2.139 -20.082 8.980 1.00 94.38 95 ILE A C 1
ATOM 704 O O . ILE A 1 95 ? -1.557 -20.094 7.898 1.00 94.38 95 ILE A O 1
ATOM 708 N N . LEU A 1 96 ? -3.456 -20.295 9.072 1.00 95.75 96 LEU A N 1
ATOM 709 C CA . LEU A 1 96 ? -4.290 -20.604 7.907 1.00 95.75 96 LEU A CA 1
ATOM 710 C C . LEU A 1 96 ? -4.572 -19.374 7.038 1.00 95.75 96 LEU A C 1
ATOM 712 O O . LEU A 1 96 ? -4.765 -19.528 5.835 1.00 95.75 96 LEU A O 1
ATOM 716 N N . PHE A 1 97 ? -4.572 -18.166 7.607 1.00 95.81 97 PHE A N 1
ATOM 717 C CA . PHE A 1 97 ? -4.823 -16.927 6.868 1.00 95.81 97 PHE A CA 1
ATOM 718 C C . PHE A 1 97 ? -3.976 -16.771 5.585 1.00 95.81 97 PHE A C 1
ATOM 720 O O . PHE A 1 97 ? -4.576 -16.622 4.519 1.00 95.81 97 PHE A O 1
ATOM 727 N N . PRO A 1 98 ? -2.625 -16.841 5.615 1.00 95.12 98 PRO A N 1
ATOM 728 C CA . PRO A 1 98 ? -1.818 -16.721 4.399 1.00 95.12 98 PRO A CA 1
ATOM 729 C C . PRO A 1 98 ? -2.066 -17.856 3.395 1.00 95.12 98 PRO A C 1
ATOM 731 O O . PRO A 1 98 ? -1.986 -17.626 2.193 1.00 95.12 98 PRO A O 1
ATOM 734 N N . VAL A 1 99 ? -2.409 -19.063 3.857 1.00 95.56 99 VAL A N 1
ATOM 735 C CA . VAL A 1 99 ? -2.711 -20.202 2.972 1.00 95.56 99 VAL A CA 1
ATOM 736 C C . VAL A 1 99 ? -4.024 -19.970 2.229 1.00 95.56 99 VAL A C 1
ATOM 738 O O . VAL A 1 99 ? -4.077 -20.106 1.009 1.00 95.56 99 VAL A O 1
ATOM 741 N N . VAL A 1 100 ? -5.076 -19.564 2.943 1.00 96.12 100 VAL A N 1
ATOM 742 C CA . VAL A 1 100 ? -6.380 -19.248 2.342 1.00 96.12 100 VAL A CA 1
ATOM 743 C C . VAL A 1 100 ? -6.260 -18.061 1.388 1.00 96.12 100 VAL A C 1
ATOM 745 O O . VAL A 1 100 ? -6.803 -18.115 0.287 1.00 96.12 100 VAL A O 1
ATOM 748 N N . LEU A 1 101 ? -5.512 -17.019 1.771 1.00 94.31 101 LEU A N 1
ATOM 749 C CA . LEU A 1 101 ? -5.247 -15.866 0.911 1.00 94.31 101 LEU A CA 1
ATOM 750 C C . LEU A 1 101 ? -4.538 -16.285 -0.383 1.00 94.31 101 LEU A C 1
ATOM 752 O O . LEU A 1 101 ? -4.976 -15.900 -1.464 1.00 94.31 101 LEU A O 1
ATOM 756 N N . LEU A 1 102 ? -3.486 -17.102 -0.289 1.00 93.94 102 LEU A N 1
ATOM 757 C CA . LEU A 1 102 ? -2.755 -17.591 -1.457 1.00 93.94 102 LEU A CA 1
ATOM 7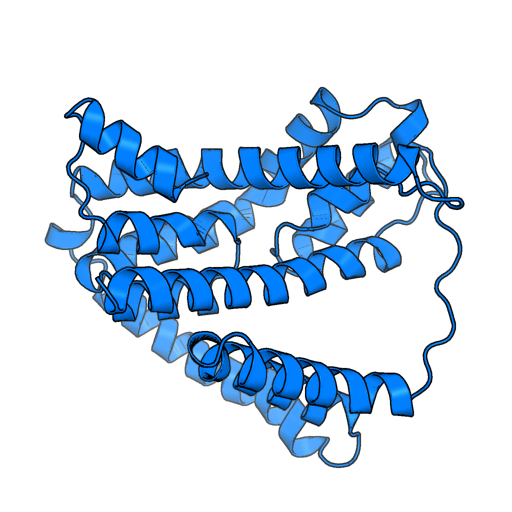58 C C . LEU A 1 102 ? -3.638 -18.436 -2.381 1.00 93.94 102 LEU A C 1
ATOM 760 O O . LEU A 1 102 ? -3.614 -18.230 -3.592 1.00 93.94 102 LEU A O 1
ATOM 764 N N . MET A 1 103 ? -4.444 -19.343 -1.824 1.00 94.38 103 MET A N 1
ATOM 765 C CA . MET A 1 103 ? -5.389 -20.142 -2.610 1.00 94.38 103 MET A CA 1
ATOM 766 C C . MET A 1 103 ? -6.387 -19.243 -3.343 1.00 94.38 103 MET A C 1
ATOM 768 O O . MET A 1 103 ? -6.579 -19.390 -4.547 1.00 94.38 103 MET A O 1
ATOM 772 N N . LEU A 1 104 ? -6.967 -18.262 -2.648 1.00 93.69 104 LEU A N 1
ATOM 773 C CA . LEU A 1 104 ? -7.911 -17.315 -3.239 1.00 93.69 104 LEU A CA 1
ATOM 774 C C . LEU A 1 104 ? -7.277 -16.535 -4.403 1.00 93.69 104 LEU A C 1
ATOM 776 O O . LEU A 1 104 ? -7.889 -16.390 -5.460 1.00 93.69 104 LEU A O 1
ATOM 780 N N . VAL A 1 105 ? -6.031 -16.085 -4.235 1.00 90.56 105 VAL A N 1
ATOM 781 C CA . VAL A 1 105 ? -5.268 -15.392 -5.283 1.00 90.56 105 VAL A CA 1
ATOM 782 C C . VAL A 1 105 ? -4.992 -16.313 -6.468 1.00 90.56 105 VAL A C 1
ATOM 784 O O . VAL A 1 105 ? -5.215 -15.906 -7.603 1.00 90.56 105 VAL A O 1
ATOM 787 N N . ALA A 1 106 ? -4.565 -17.553 -6.228 1.00 88.94 106 ALA A N 1
ATOM 788 C CA . ALA A 1 106 ? -4.294 -18.518 -7.292 1.00 88.94 106 ALA A CA 1
ATOM 789 C C . ALA A 1 106 ? -5.543 -18.827 -8.139 1.00 88.94 106 ALA A C 1
ATOM 791 O O . ALA A 1 106 ? -5.434 -18.988 -9.352 1.00 88.94 106 ALA A O 1
ATOM 792 N N . LEU A 1 107 ? -6.723 -18.870 -7.512 1.00 91.38 107 LEU A N 1
ATOM 793 C CA . LEU A 1 107 ? -8.004 -19.125 -8.176 1.00 91.38 107 LEU A CA 1
ATOM 794 C C . LEU A 1 107 ? -8.527 -17.917 -8.975 1.00 91.38 107 LEU A C 1
ATOM 796 O O . LEU A 1 107 ? -9.042 -18.094 -10.076 1.00 91.38 107 LEU A O 1
ATOM 800 N N . LEU A 1 108 ? -8.431 -16.700 -8.430 1.00 90.31 108 LEU A N 1
ATOM 801 C CA . LEU A 1 108 ? -9.078 -15.507 -9.005 1.00 90.31 108 LEU A CA 1
ATOM 802 C C . LEU A 1 108 ? -8.136 -14.624 -9.838 1.00 90.31 108 LEU A C 1
ATOM 804 O O . LEU A 1 108 ? -8.569 -14.016 -10.820 1.00 90.31 108 LEU A O 1
ATOM 808 N N . LEU A 1 109 ? -6.866 -14.513 -9.443 1.00 90.69 109 LEU A N 1
ATOM 809 C CA . LEU A 1 109 ? -5.897 -13.587 -10.032 1.00 90.69 109 LEU A CA 1
ATOM 810 C C . LEU A 1 109 ? -4.469 -14.172 -9.995 1.00 90.69 109 LEU A C 1
ATOM 812 O O . LEU A 1 109 ? -3.634 -13.727 -9.198 1.00 90.69 109 LEU A O 1
ATOM 816 N N . PRO A 1 110 ? -4.159 -15.147 -10.870 1.00 90.44 110 PRO A N 1
ATOM 817 C CA . PRO A 1 110 ? -2.861 -15.823 -10.875 1.00 90.44 110 PRO A CA 1
ATOM 818 C C . PRO A 1 110 ? -1.688 -14.871 -11.162 1.00 90.44 110 PRO A C 1
ATOM 820 O O . PRO A 1 110 ? -0.588 -15.097 -10.667 1.00 90.44 110 PRO A O 1
ATOM 823 N N . ASP A 1 111 ? -1.915 -13.755 -11.862 1.00 89.31 111 ASP A N 1
ATOM 824 C CA . ASP A 1 111 ? -0.880 -12.745 -12.133 1.00 89.31 111 ASP A CA 1
ATOM 825 C C . ASP A 1 111 ? -0.364 -12.039 -10.863 1.00 89.31 111 ASP A C 1
ATOM 827 O O . ASP A 1 111 ? 0.760 -11.532 -10.846 1.00 89.31 111 ASP A O 1
ATOM 831 N N . ALA A 1 112 ? -1.146 -12.035 -9.773 1.00 89.50 112 ALA A N 1
ATOM 832 C CA . ALA A 1 112 ? -0.720 -11.538 -8.459 1.00 89.50 112 ALA A CA 1
ATOM 833 C C . ALA A 1 112 ? -0.001 -12.604 -7.611 1.00 89.50 112 ALA A C 1
ATOM 835 O O . ALA A 1 112 ? 0.583 -12.269 -6.575 1.00 89.50 112 ALA A O 1
ATOM 836 N N . ALA A 1 113 ? -0.017 -13.877 -8.027 1.00 89.62 113 ALA A N 1
ATOM 837 C CA . ALA A 1 113 ? 0.580 -14.986 -7.287 1.00 89.62 113 ALA A CA 1
ATOM 838 C C . ALA A 1 113 ? 2.072 -14.800 -6.946 1.00 89.62 113 ALA A C 1
ATOM 840 O O . ALA A 1 113 ? 2.426 -15.107 -5.809 1.00 89.62 113 ALA A O 1
ATOM 841 N N . PRO A 1 114 ? 2.962 -14.274 -7.817 1.00 91.69 114 PRO A N 1
ATOM 842 C CA . PRO A 1 114 ? 4.363 -14.087 -7.430 1.00 91.69 114 PRO A CA 1
ATOM 843 C C . PRO A 1 114 ? 4.537 -13.040 -6.319 1.00 91.69 114 PRO A C 1
ATOM 845 O O . PRO A 1 114 ? 5.425 -13.184 -5.484 1.00 91.69 114 PRO A O 1
ATOM 848 N N . LEU A 1 115 ? 3.683 -12.014 -6.267 1.00 92.38 115 LEU A N 1
ATOM 849 C CA . LEU A 1 115 ? 3.732 -10.984 -5.226 1.00 92.38 115 LEU A CA 1
ATOM 850 C C . LEU A 1 115 ? 3.132 -11.505 -3.916 1.00 92.38 115 LEU A C 1
ATOM 852 O O . LEU A 1 115 ? 3.802 -11.561 -2.882 1.00 92.38 115 LEU A O 1
ATOM 856 N N . LEU A 1 116 ? 1.869 -11.937 -3.963 1.00 93.00 116 LEU A N 1
ATOM 857 C CA . LEU A 1 116 ? 1.138 -12.369 -2.773 1.00 93.00 116 LEU A CA 1
ATOM 858 C C . LEU A 1 116 ? 1.619 -13.722 -2.247 1.00 93.00 116 LEU A C 1
ATOM 860 O O . LEU A 1 116 ? 1.564 -13.946 -1.043 1.00 93.00 116 LEU A O 1
ATOM 864 N N . GLY A 1 117 ? 2.149 -14.598 -3.100 1.00 94.12 117 GLY A N 1
ATOM 865 C CA . GLY A 1 117 ? 2.774 -15.856 -2.693 1.00 94.12 117 GLY A CA 1
ATOM 866 C C . GLY A 1 117 ? 4.028 -15.632 -1.860 1.00 94.12 117 GLY A C 1
ATOM 867 O O . GLY A 1 117 ? 4.132 -16.183 -0.764 1.00 94.12 117 GLY A O 1
ATOM 868 N N . MET A 1 118 ? 4.933 -14.757 -2.308 1.00 95.06 118 MET A N 1
ATOM 869 C CA . MET A 1 118 ? 6.134 -14.416 -1.538 1.00 95.06 118 MET A CA 1
ATOM 870 C C . MET A 1 118 ? 5.793 -13.674 -0.240 1.00 95.06 118 MET A C 1
ATOM 872 O O . MET A 1 118 ? 6.392 -13.949 0.802 1.00 95.06 118 MET A O 1
ATOM 876 N N . PHE A 1 119 ? 4.776 -12.807 -0.265 1.00 94.31 119 PHE A N 1
ATOM 877 C CA . PHE A 1 119 ? 4.233 -12.181 0.944 1.00 94.31 119 PHE A CA 1
ATOM 878 C C . PHE A 1 119 ? 3.677 -13.219 1.936 1.00 94.31 119 PHE A C 1
ATOM 880 O O . PHE A 1 119 ? 4.021 -13.206 3.121 1.00 94.31 119 PHE A O 1
ATOM 887 N N . CYS A 1 120 ? 2.852 -14.156 1.459 1.00 95.56 120 CYS A N 1
ATOM 888 C CA . CYS A 1 120 ? 2.253 -15.206 2.283 1.00 95.56 120 CYS A CA 1
ATOM 889 C C . CYS A 1 120 ? 3.301 -16.172 2.837 1.00 95.56 120 CYS A C 1
ATOM 891 O O . CYS A 1 120 ? 3.157 -16.616 3.974 1.00 95.56 120 CYS A O 1
ATOM 893 N N . PHE A 1 121 ? 4.368 -16.458 2.088 1.00 96.31 121 PHE A N 1
ATOM 894 C CA . PHE A 1 121 ? 5.481 -17.272 2.570 1.00 96.31 121 PHE A CA 1
ATOM 895 C C . PHE A 1 121 ? 6.209 -16.598 3.741 1.00 96.31 121 PHE A C 1
ATOM 897 O O . PHE A 1 121 ? 6.428 -17.234 4.771 1.00 96.31 121 PHE A O 1
ATOM 904 N N . GLY A 1 122 ? 6.492 -15.293 3.642 1.00 95.31 122 GLY A N 1
ATOM 905 C CA . GLY A 1 122 ? 7.028 -14.506 4.760 1.00 95.31 122 GLY A CA 1
ATOM 906 C C . GLY A 1 122 ? 6.117 -14.526 5.992 1.00 95.31 122 GLY A C 1
ATOM 907 O O . GLY A 1 122 ? 6.578 -14.756 7.111 1.00 95.31 122 GLY A O 1
ATOM 908 N N . ASN A 1 123 ? 4.808 -14.357 5.784 1.00 95.50 123 ASN A N 1
ATOM 909 C CA . ASN A 1 123 ? 3.814 -14.418 6.856 1.00 95.50 123 ASN A CA 1
ATOM 910 C C . ASN A 1 123 ? 3.756 -15.812 7.512 1.00 95.50 123 ASN A C 1
ATOM 912 O O . ASN A 1 123 ? 3.763 -15.929 8.735 1.00 95.50 123 ASN A O 1
ATOM 916 N N . LEU A 1 124 ? 3.769 -16.880 6.712 1.00 96.19 124 LEU A N 1
ATOM 917 C CA . LEU A 1 124 ? 3.734 -18.252 7.208 1.00 96.19 124 LEU A CA 1
ATOM 918 C C . LEU A 1 124 ? 4.998 -18.608 7.997 1.00 96.19 124 LEU A C 1
ATOM 920 O O . LEU A 1 124 ? 4.880 -19.241 9.041 1.00 96.19 124 LEU A O 1
ATOM 924 N N . MET A 1 125 ? 6.188 -18.176 7.562 1.00 95.06 125 MET A N 1
ATOM 925 C CA . MET A 1 125 ? 7.423 -18.378 8.334 1.00 95.06 125 MET A CA 1
ATOM 926 C C . MET A 1 125 ? 7.337 -17.721 9.716 1.00 95.06 125 MET A C 1
ATOM 928 O O . MET A 1 125 ? 7.691 -18.345 10.717 1.00 95.06 125 MET A O 1
ATOM 932 N N . ARG A 1 126 ? 6.797 -16.498 9.782 1.00 94.38 126 ARG A N 1
ATOM 933 C CA . ARG A 1 126 ? 6.593 -15.768 11.039 1.00 94.38 126 ARG A CA 1
ATOM 934 C C . ARG A 1 126 ? 5.547 -16.429 11.937 1.00 94.38 126 ARG A C 1
ATOM 936 O O . ARG A 1 126 ? 5.731 -16.516 13.149 1.00 94.38 126 ARG A O 1
ATOM 943 N N . GLU A 1 127 ? 4.437 -16.885 11.366 1.00 94.12 127 GLU A N 1
ATOM 944 C CA . GLU A 1 127 ? 3.328 -17.444 12.141 1.00 94.12 127 GLU A CA 1
ATOM 945 C C . GLU A 1 127 ? 3.483 -18.935 12.452 1.00 94.12 127 GLU A C 1
ATOM 947 O O . GLU A 1 127 ? 2.897 -19.405 13.423 1.00 94.12 127 GLU A O 1
ATOM 952 N N . SER A 1 128 ? 4.292 -19.689 11.711 1.00 92.31 128 SER A N 1
ATOM 953 C CA . SER A 1 128 ? 4.491 -21.122 11.952 1.00 92.31 128 SER A CA 1
ATOM 954 C C . SER A 1 128 ? 5.218 -21.402 13.273 1.00 92.31 128 SER A C 1
ATOM 956 O O . SER A 1 128 ? 4.882 -22.366 13.956 1.00 92.31 128 SER A O 1
ATOM 958 N N . GLY A 1 129 ? 6.178 -20.556 13.663 1.00 88.94 129 GLY A N 1
ATOM 959 C CA . GLY A 1 129 ? 6.918 -20.679 14.928 1.00 88.94 129 GLY A CA 1
ATOM 960 C C . GLY A 1 129 ? 7.923 -21.837 14.998 1.00 88.94 129 GLY A C 1
ATOM 961 O O . GLY A 1 129 ? 8.644 -21.942 15.977 1.00 88.94 129 GLY A O 1
ATOM 962 N N . VAL A 1 130 ? 8.010 -22.693 13.973 1.00 95.06 130 VAL A N 1
ATOM 963 C CA . VAL A 1 130 ? 8.989 -23.802 13.919 1.00 95.06 130 VAL A CA 1
ATOM 964 C C . VAL A 1 130 ? 10.241 -23.456 13.108 1.00 95.06 130 VAL A C 1
ATOM 966 O O . VAL A 1 130 ? 11.246 -24.156 13.174 1.00 95.06 130 VAL A O 1
ATOM 969 N N . VAL A 1 131 ? 10.188 -22.370 12.334 1.00 95.25 131 VAL A N 1
ATOM 970 C CA . VAL A 1 131 ? 11.274 -21.907 11.460 1.00 95.25 131 VAL A CA 1
ATOM 971 C C . VAL A 1 131 ? 11.846 -20.563 11.925 1.00 95.25 131 VAL A C 1
ATOM 973 O O . VAL A 1 131 ? 12.119 -19.689 11.104 1.00 95.25 131 VAL A O 1
ATOM 976 N N . GLU A 1 132 ? 12.039 -20.384 13.237 1.00 93.94 132 GLU A N 1
ATOM 977 C CA . GLU A 1 132 ? 12.513 -19.117 13.831 1.00 93.94 132 GLU A CA 1
ATOM 978 C C . GLU A 1 132 ? 13.781 -18.594 13.145 1.00 93.94 132 GLU A C 1
ATOM 980 O O . GLU A 1 132 ? 13.796 -17.472 12.645 1.00 93.94 132 GLU A O 1
ATOM 985 N N . ARG A 1 133 ? 14.791 -19.457 12.960 1.00 96.00 133 ARG A N 1
ATOM 986 C CA . ARG A 1 133 ? 16.037 -19.105 12.258 1.00 96.00 133 ARG A CA 1
ATOM 987 C C . ARG A 1 133 ? 15.801 -18.556 10.847 1.00 96.00 133 ARG A C 1
ATOM 989 O O . ARG A 1 133 ? 16.512 -17.647 10.424 1.00 96.00 133 ARG A O 1
ATOM 996 N N . LEU A 1 134 ? 14.845 -19.112 10.098 1.00 96.06 134 LEU A N 1
ATOM 997 C CA . LEU A 1 134 ? 14.536 -18.641 8.743 1.00 96.06 134 LEU A CA 1
ATOM 998 C C . LEU A 1 134 ? 13.780 -17.314 8.800 1.00 96.06 134 LEU A C 1
ATOM 1000 O O . LEU A 1 134 ? 14.166 -16.386 8.096 1.00 96.06 134 LEU A O 1
ATOM 1004 N N . SER A 1 135 ? 12.755 -17.201 9.652 1.00 95.19 135 SER A N 1
ATOM 1005 C CA . SER A 1 135 ? 12.002 -15.953 9.831 1.00 95.19 135 SER A CA 1
ATOM 1006 C C . SER A 1 135 ? 12.929 -14.798 10.226 1.00 95.19 135 SER A C 1
ATOM 1008 O O . SER A 1 135 ? 12.860 -13.723 9.628 1.00 95.19 135 SER A O 1
ATOM 1010 N N . ASP A 1 136 ? 13.850 -15.033 11.163 1.00 96.19 136 ASP A N 1
ATOM 1011 C CA . ASP A 1 136 ? 14.812 -14.029 11.626 1.00 96.19 136 ASP A CA 1
ATOM 1012 C C . ASP A 1 136 ? 15.855 -13.671 10.573 1.00 96.19 136 ASP A C 1
ATOM 1014 O O . ASP A 1 136 ? 16.192 -12.495 10.414 1.00 96.19 136 ASP A O 1
ATOM 1018 N N . THR A 1 137 ? 16.332 -14.657 9.812 1.00 97.69 137 THR A N 1
ATOM 1019 C CA . THR A 1 137 ? 17.249 -14.403 8.695 1.00 97.69 137 THR A CA 1
ATOM 1020 C C . THR A 1 137 ? 16.560 -13.577 7.614 1.00 97.69 137 THR A C 1
ATOM 1022 O O . THR A 1 137 ? 17.165 -12.646 7.090 1.00 97.69 137 THR A O 1
ATOM 1025 N N . VAL A 1 138 ? 15.295 -13.870 7.299 1.00 96.69 138 VAL A N 1
ATOM 1026 C CA . VAL A 1 138 ? 14.533 -13.159 6.264 1.00 96.69 138 VAL A CA 1
ATOM 1027 C C . VAL A 1 138 ? 14.293 -11.703 6.658 1.00 96.69 138 VAL A C 1
ATOM 1029 O O . VAL A 1 138 ? 14.638 -10.819 5.879 1.00 96.69 138 VAL A O 1
ATOM 1032 N N . GLN A 1 139 ? 13.760 -11.433 7.855 1.00 94.56 139 GLN A N 1
ATOM 1033 C CA . GLN A 1 139 ? 13.414 -10.064 8.270 1.00 94.56 139 GLN A CA 1
ATOM 1034 C C . GLN A 1 139 ? 14.627 -9.181 8.611 1.00 94.56 139 GLN A C 1
ATOM 1036 O O . GLN A 1 139 ? 14.492 -7.961 8.622 1.00 94.56 139 GLN A O 1
ATOM 1041 N N . ASN A 1 140 ? 15.796 -9.783 8.870 1.00 95.88 140 ASN A N 1
ATOM 1042 C CA . ASN A 1 140 ? 17.033 -9.064 9.177 1.00 95.88 140 ASN A CA 1
ATOM 1043 C C . ASN A 1 140 ? 18.075 -9.237 8.059 1.00 95.88 140 ASN A C 1
ATOM 1045 O O . ASN A 1 140 ? 18.196 -8.393 7.174 1.00 95.88 140 ASN A O 1
ATOM 1049 N N . GLY A 1 141 ? 18.841 -10.332 8.094 1.00 96.38 141 GLY A N 1
ATOM 1050 C CA . GLY A 1 141 ? 20.034 -10.516 7.264 1.00 96.38 141 GLY A CA 1
ATOM 1051 C C . GLY A 1 141 ? 19.761 -10.450 5.761 1.00 96.38 141 GLY A C 1
ATOM 1052 O O . GLY A 1 141 ? 20.418 -9.696 5.047 1.00 96.38 141 GLY A O 1
ATOM 1053 N N . LEU A 1 142 ? 18.765 -11.195 5.279 1.00 97.12 142 LEU A N 1
ATOM 1054 C CA . LEU A 1 142 ? 18.449 -11.276 3.856 1.00 97.12 142 LEU A CA 1
ATOM 1055 C C . LEU A 1 142 ? 17.873 -9.960 3.327 1.00 97.12 142 LEU A C 1
ATOM 1057 O O . LEU A 1 142 ? 18.344 -9.464 2.305 1.00 97.12 142 LEU A O 1
ATOM 1061 N N . ILE A 1 143 ? 16.889 -9.375 4.022 1.00 95.81 143 ILE A N 1
ATOM 1062 C CA . ILE A 1 143 ? 16.291 -8.098 3.609 1.00 95.81 143 ILE A CA 1
ATOM 1063 C C . ILE A 1 143 ? 17.338 -6.987 3.564 1.00 95.81 143 ILE A C 1
ATOM 1065 O O . ILE A 1 143 ? 17.343 -6.226 2.599 1.00 95.81 143 ILE A O 1
ATOM 1069 N N . ASN A 1 144 ? 18.262 -6.917 4.526 1.00 96.62 144 ASN A N 1
ATOM 1070 C CA . ASN A 1 144 ? 19.311 -5.896 4.520 1.00 96.62 144 ASN A CA 1
ATOM 1071 C C . ASN A 1 144 ? 20.237 -6.027 3.300 1.00 96.62 144 ASN A C 1
ATOM 1073 O O . ASN A 1 144 ? 20.533 -5.027 2.649 1.00 96.62 144 ASN A O 1
ATOM 1077 N N . ILE A 1 145 ? 20.633 -7.251 2.933 1.00 97.81 145 ILE A N 1
ATOM 1078 C CA . ILE A 1 145 ? 21.483 -7.500 1.756 1.00 97.81 145 ILE A CA 1
ATOM 1079 C C . ILE A 1 145 ? 20.735 -7.158 0.460 1.00 97.81 145 ILE A C 1
ATOM 1081 O O . ILE A 1 145 ? 21.233 -6.394 -0.369 1.00 97.81 145 ILE A O 1
ATOM 1085 N N . VAL A 1 146 ? 19.521 -7.691 0.287 1.00 97.00 146 VAL A N 1
ATOM 1086 C CA . VAL A 1 146 ? 18.728 -7.485 -0.936 1.00 97.00 146 VAL A CA 1
ATOM 1087 C C . VAL A 1 146 ? 18.344 -6.015 -1.099 1.00 97.00 146 VAL A C 1
ATOM 1089 O O . VAL A 1 146 ? 18.361 -5.509 -2.216 1.00 97.00 146 VAL A O 1
ATOM 1092 N N . THR A 1 147 ? 18.064 -5.301 -0.006 1.00 94.88 147 THR A N 1
ATOM 1093 C CA . THR A 1 147 ? 17.743 -3.865 -0.041 1.00 94.88 147 THR A CA 1
ATOM 1094 C C . THR A 1 147 ? 18.921 -3.035 -0.536 1.00 94.88 147 THR A C 1
ATOM 1096 O O . THR A 1 147 ? 18.710 -2.123 -1.331 1.00 94.88 147 THR A O 1
ATOM 1099 N N . ILE A 1 148 ? 20.156 -3.359 -0.134 1.00 96.56 148 ILE A N 1
ATOM 1100 C CA . ILE A 1 148 ? 21.356 -2.677 -0.641 1.00 96.56 148 ILE A CA 1
ATOM 1101 C C . ILE A 1 148 ? 21.456 -2.876 -2.155 1.00 96.56 148 ILE A C 1
ATOM 1103 O O . ILE A 1 148 ? 21.510 -1.899 -2.902 1.00 96.56 148 ILE A O 1
ATOM 1107 N N . PHE A 1 149 ? 21.406 -4.123 -2.631 1.00 97.19 149 PHE A N 1
ATOM 1108 C CA . PHE A 1 149 ? 21.499 -4.399 -4.067 1.00 97.19 149 PHE A CA 1
ATOM 1109 C C . PHE A 1 149 ? 20.351 -3.784 -4.865 1.00 97.19 149 PHE A C 1
ATOM 1111 O O . PHE A 1 149 ? 20.583 -3.235 -5.943 1.00 97.19 149 PHE A O 1
ATOM 1118 N N . LEU A 1 150 ? 19.129 -3.815 -4.332 1.00 93.06 150 LEU A N 1
ATOM 1119 C CA . LEU A 1 150 ? 17.974 -3.187 -4.959 1.00 93.06 150 LEU A CA 1
ATOM 1120 C C . LEU A 1 150 ? 18.135 -1.666 -5.017 1.00 93.06 150 LEU A C 1
ATOM 1122 O O . LEU A 1 150 ? 17.891 -1.076 -6.064 1.00 93.06 150 LEU A O 1
ATOM 1126 N N . GLY A 1 151 ? 18.597 -1.038 -3.934 1.00 93.31 151 GLY A N 1
ATOM 1127 C CA . GLY A 1 151 ? 18.854 0.399 -3.870 1.00 93.31 151 GLY A CA 1
ATOM 1128 C C . GLY A 1 151 ? 19.893 0.845 -4.897 1.00 93.31 151 GLY A C 1
ATOM 1129 O O . GLY A 1 151 ? 19.639 1.785 -5.650 1.00 93.31 151 GLY A O 1
ATOM 1130 N N . LEU A 1 152 ? 21.017 0.128 -5.002 1.00 94.62 152 LEU A N 1
ATOM 1131 C CA . LEU A 1 152 ? 22.025 0.390 -6.037 1.00 94.62 152 LEU A CA 1
ATOM 1132 C C . LEU A 1 152 ? 21.461 0.165 -7.449 1.00 94.62 152 LEU A C 1
ATOM 1134 O O . LEU A 1 152 ? 21.720 0.966 -8.345 1.00 94.62 152 LEU A O 1
ATOM 1138 N N . SER A 1 153 ? 20.656 -0.880 -7.651 1.00 92.31 153 SER A N 1
ATOM 1139 C CA . SER A 1 153 ? 20.050 -1.193 -8.955 1.00 92.31 153 SER A CA 1
ATOM 1140 C C . SER A 1 153 ? 19.024 -0.145 -9.397 1.00 92.31 153 SER A C 1
ATOM 1142 O O . SER A 1 153 ? 18.976 0.219 -10.571 1.00 92.31 153 SER A O 1
ATOM 1144 N N . VAL A 1 154 ? 18.222 0.376 -8.465 1.00 91.75 154 VAL A N 1
ATOM 1145 C CA . VAL A 1 154 ? 17.314 1.505 -8.715 1.00 91.75 154 VAL A CA 1
ATOM 1146 C C . VAL A 1 154 ? 18.123 2.772 -8.994 1.00 91.75 154 VAL A C 1
ATOM 1148 O O . VAL A 1 154 ? 17.825 3.482 -9.952 1.00 91.75 154 VAL A O 1
ATOM 1151 N N . GLY A 1 155 ? 19.184 3.021 -8.220 1.00 90.19 155 GLY A N 1
ATOM 1152 C CA . GLY A 1 155 ? 20.111 4.135 -8.433 1.00 90.19 155 GLY A CA 1
ATOM 1153 C C . GLY A 1 155 ? 20.770 4.112 -9.813 1.00 90.19 155 GLY A C 1
ATOM 1154 O O . GLY A 1 155 ? 20.897 5.153 -10.451 1.00 90.19 155 GLY A O 1
ATOM 1155 N N . ALA A 1 156 ? 21.082 2.928 -10.343 1.00 90.12 156 ALA A N 1
ATOM 1156 C CA . ALA A 1 156 ? 21.609 2.762 -11.697 1.00 90.12 156 ALA A CA 1
ATOM 1157 C C . ALA A 1 156 ? 20.622 3.196 -12.802 1.00 90.12 156 ALA A C 1
ATOM 1159 O O . ALA A 1 156 ? 21.030 3.413 -13.942 1.00 90.12 156 ALA A O 1
ATOM 1160 N N . LYS A 1 157 ? 19.327 3.344 -12.489 1.00 86.19 157 LYS A N 1
ATOM 1161 C CA . LYS A 1 157 ? 18.304 3.889 -13.399 1.00 86.19 157 LYS A CA 1
ATOM 1162 C C . LYS A 1 157 ? 18.080 5.397 -13.234 1.00 86.19 157 LYS A C 1
ATOM 1164 O O . LYS A 1 157 ? 17.270 5.957 -13.966 1.00 86.19 157 LYS A O 1
ATOM 1169 N N . LEU A 1 158 ? 18.804 6.066 -12.334 1.00 87.50 158 LEU A N 1
ATOM 1170 C CA . LEU A 1 158 ? 18.772 7.524 -12.136 1.00 87.50 158 LEU A CA 1
ATOM 1171 C C . LEU A 1 158 ? 19.794 8.260 -13.016 1.00 87.50 158 LEU A C 1
ATOM 1173 O O . LEU A 1 158 ? 20.415 9.234 -12.597 1.00 87.50 158 LEU A O 1
ATOM 1177 N N . VAL A 1 159 ? 19.982 7.787 -14.246 1.00 87.00 159 VAL A N 1
ATOM 1178 C CA . VAL A 1 159 ? 20.807 8.474 -15.243 1.00 87.00 159 VAL A CA 1
ATOM 1179 C C . VAL A 1 159 ? 20.056 9.695 -15.795 1.00 87.00 159 VAL A C 1
ATOM 1181 O O . VAL A 1 159 ? 18.824 9.699 -15.884 1.00 87.00 159 VAL A O 1
ATOM 1184 N N . ALA A 1 160 ? 20.791 10.763 -16.118 1.00 85.69 160 ALA A N 1
ATOM 1185 C CA . ALA A 1 160 ? 20.229 12.078 -16.432 1.00 85.69 160 ALA A CA 1
ATOM 1186 C C . ALA A 1 160 ? 19.200 12.051 -17.575 1.00 85.69 160 ALA A C 1
ATOM 1188 O O . ALA A 1 160 ? 18.160 12.694 -17.467 1.00 85.69 160 ALA A O 1
ATOM 1189 N N . ASP A 1 161 ? 19.439 11.267 -18.625 1.00 83.88 161 ASP A N 1
ATOM 1190 C CA . ASP A 1 161 ? 18.548 11.130 -19.781 1.00 83.88 161 ASP A CA 1
ATOM 1191 C C . ASP A 1 161 ? 17.231 10.412 -19.455 1.00 83.88 161 ASP A C 1
ATOM 1193 O O . ASP A 1 161 ? 16.267 10.567 -20.198 1.00 83.88 161 ASP A O 1
ATOM 1197 N N . LYS A 1 162 ? 17.165 9.647 -18.357 1.00 80.75 162 LYS A N 1
ATOM 1198 C CA . LYS A 1 162 ? 15.940 8.991 -17.864 1.00 80.75 162 LYS A CA 1
ATOM 1199 C C . LYS A 1 162 ? 15.235 9.797 -16.781 1.00 80.75 162 LYS A C 1
ATOM 1201 O O . LYS A 1 162 ? 14.011 9.761 -16.695 1.00 80.75 162 LYS A O 1
ATOM 1206 N N . PHE A 1 163 ? 15.989 10.525 -15.960 1.00 82.38 163 PHE A N 1
ATOM 1207 C CA . PHE A 1 163 ? 15.430 11.272 -14.835 1.00 82.38 163 PHE A CA 1
ATOM 1208 C C . PHE A 1 163 ? 15.017 12.706 -15.197 1.00 82.38 163 PHE A C 1
ATOM 1210 O O . PHE A 1 163 ? 13.972 13.174 -14.749 1.00 82.38 163 PHE A O 1
ATOM 1217 N N . LEU A 1 164 ? 15.791 13.412 -16.023 1.00 87.00 164 LEU A N 1
ATOM 1218 C CA . LEU A 1 164 ? 15.499 14.788 -16.444 1.00 87.00 164 LEU A CA 1
ATOM 1219 C C . LEU A 1 164 ? 14.603 14.805 -17.689 1.00 87.00 164 LEU A C 1
ATOM 1221 O O . LEU A 1 164 ? 14.924 15.422 -18.701 1.00 87.00 164 LEU A O 1
ATOM 1225 N N . GLN A 1 165 ? 13.473 14.102 -17.610 1.00 84.56 165 GLN A N 1
ATOM 1226 C CA . GLN A 1 165 ? 12.454 14.077 -18.656 1.00 84.56 165 GLN A CA 1
ATOM 1227 C C . GLN A 1 165 ? 11.165 14.763 -18.182 1.00 84.56 165 GLN A C 1
ATOM 1229 O O . GLN A 1 165 ? 10.815 14.644 -17.009 1.00 84.56 165 GLN A O 1
ATOM 1234 N N . PRO A 1 166 ? 10.386 15.407 -19.069 1.00 85.44 166 PRO A N 1
ATOM 1235 C CA . PRO A 1 166 ? 9.085 15.985 -18.710 1.00 85.44 166 PRO A CA 1
ATOM 1236 C C . PRO A 1 166 ? 8.141 14.986 -18.021 1.00 85.44 166 PRO A C 1
ATOM 1238 O O . PRO A 1 166 ? 7.385 15.350 -17.122 1.00 85.44 166 PRO A O 1
ATOM 1241 N N . GLN A 1 167 ? 8.236 13.705 -18.389 1.00 83.88 167 GLN A N 1
ATOM 1242 C CA . GLN A 1 167 ? 7.505 12.597 -17.781 1.00 83.88 167 GLN A CA 1
ATOM 1243 C C . GLN A 1 167 ? 7.726 12.508 -16.270 1.00 83.88 167 GLN A C 1
ATOM 1245 O O . GLN A 1 167 ? 6.772 12.266 -15.533 1.00 83.88 167 GLN A O 1
ATOM 1250 N N . THR A 1 168 ? 8.946 12.736 -15.781 1.00 84.69 168 THR A N 1
ATOM 1251 C CA . THR A 1 168 ? 9.257 12.589 -14.352 1.00 84.69 168 THR A CA 1
ATOM 1252 C C . THR A 1 168 ? 8.601 13.673 -13.507 1.00 84.69 168 THR A C 1
ATOM 1254 O O . THR A 1 168 ? 8.122 13.379 -12.412 1.00 84.69 168 THR A O 1
ATOM 1257 N N . LEU A 1 169 ? 8.450 14.887 -14.043 1.00 87.12 169 LEU A N 1
ATOM 1258 C CA . LEU A 1 169 ? 7.665 15.939 -13.399 1.00 87.12 169 LEU A CA 1
ATOM 1259 C C . LEU A 1 169 ? 6.194 15.521 -13.251 1.00 87.12 169 LEU A C 1
ATOM 1261 O O . LEU A 1 169 ? 5.600 15.708 -12.188 1.00 87.12 169 LEU A O 1
ATOM 1265 N N . GLY A 1 170 ? 5.630 14.885 -14.283 1.00 86.44 170 GLY A N 1
ATOM 1266 C CA . GLY A 1 170 ? 4.293 14.294 -14.226 1.00 86.44 170 GLY A CA 1
ATOM 1267 C C . GLY A 1 170 ? 4.167 13.234 -13.128 1.00 86.44 170 GLY A C 1
ATOM 1268 O O . GLY A 1 170 ? 3.191 13.242 -12.383 1.00 86.44 170 GLY A O 1
ATOM 1269 N N . ILE A 1 171 ? 5.173 12.369 -12.969 1.00 88.75 171 ILE A N 1
ATOM 1270 C CA . ILE A 1 171 ? 5.212 11.331 -11.923 1.00 88.75 171 ILE A CA 1
ATOM 1271 C C . ILE A 1 171 ? 5.188 11.951 -10.525 1.00 88.75 171 ILE A C 1
ATOM 1273 O O . ILE A 1 171 ? 4.426 11.502 -9.667 1.00 88.75 171 ILE A O 1
ATOM 1277 N N . LEU A 1 172 ? 5.988 12.994 -10.299 1.00 87.81 172 LEU A N 1
ATOM 1278 C CA . LEU A 1 172 ? 6.035 13.697 -9.018 1.00 87.81 172 LEU A CA 1
ATOM 1279 C C . LEU A 1 172 ? 4.673 14.341 -8.694 1.00 87.81 172 LEU A C 1
ATOM 1281 O O . LEU A 1 172 ? 4.070 14.073 -7.652 1.00 87.81 172 LEU A O 1
ATOM 1285 N N . LEU A 1 173 ? 4.112 15.117 -9.622 1.00 88.31 173 LEU A N 1
ATOM 1286 C CA . LEU A 1 173 ? 2.816 15.772 -9.411 1.00 88.31 173 LEU A CA 1
ATOM 1287 C C . LEU A 1 173 ? 1.669 14.768 -9.213 1.00 88.31 173 LEU A C 1
ATOM 1289 O O . LEU A 1 173 ? 0.833 14.939 -8.324 1.00 88.31 173 LEU A O 1
ATOM 1293 N N . LEU A 1 174 ? 1.639 13.690 -9.998 1.00 87.44 174 LEU A N 1
ATOM 1294 C CA . LEU A 1 174 ? 0.629 12.642 -9.855 1.00 87.44 174 LEU A CA 1
ATOM 1295 C C . LEU A 1 174 ? 0.784 11.862 -8.549 1.00 87.44 174 LEU A C 1
ATOM 1297 O O . LEU A 1 174 ? -0.224 11.454 -7.974 1.00 87.44 174 LEU A O 1
ATOM 1301 N N . GLY A 1 175 ? 2.012 11.669 -8.065 1.00 87.94 175 GLY A N 1
ATOM 1302 C CA . GLY A 1 175 ? 2.288 10.948 -6.828 1.00 87.94 175 GLY A CA 1
ATOM 1303 C C . GLY A 1 175 ? 1.626 11.605 -5.618 1.00 87.94 175 GLY A C 1
ATOM 1304 O O . GLY A 1 175 ? 0.854 10.950 -4.922 1.00 87.94 175 GLY A O 1
ATOM 1305 N N . VAL A 1 176 ? 1.822 12.908 -5.399 1.00 88.56 176 VAL A N 1
ATOM 1306 C CA . VAL A 1 176 ? 1.197 13.603 -4.253 1.00 88.56 176 VAL A CA 1
ATOM 1307 C C . VAL A 1 176 ? -0.336 13.557 -4.310 1.00 88.56 176 VAL A C 1
ATOM 1309 O O . VAL A 1 176 ? -0.992 13.289 -3.298 1.00 88.56 176 VAL A O 1
ATOM 1312 N N . ILE A 1 177 ? -0.917 13.728 -5.501 1.00 90.69 177 ILE A N 1
ATOM 1313 C CA . ILE A 1 177 ? -2.369 13.642 -5.708 1.00 90.69 177 ILE A CA 1
ATOM 1314 C C . ILE A 1 177 ? -2.862 12.212 -5.450 1.00 90.69 177 ILE A C 1
ATOM 1316 O O . ILE A 1 177 ? -3.928 12.029 -4.863 1.00 90.69 177 ILE A O 1
ATOM 1320 N N . ALA A 1 178 ? -2.087 11.192 -5.825 1.00 89.38 178 ALA A N 1
ATOM 1321 C CA . ALA A 1 178 ? -2.429 9.792 -5.601 1.00 89.38 178 ALA A CA 1
ATOM 1322 C C . ALA A 1 178 ? -2.611 9.477 -4.111 1.00 89.38 178 ALA A C 1
ATOM 1324 O O . ALA A 1 178 ? -3.625 8.890 -3.730 1.00 89.38 178 ALA A O 1
ATOM 1325 N N . PHE A 1 179 ? -1.677 9.923 -3.267 1.00 90.25 179 PHE A N 1
ATOM 1326 C CA . PHE A 1 179 ? -1.793 9.795 -1.811 1.00 90.25 179 PHE A CA 1
ATOM 132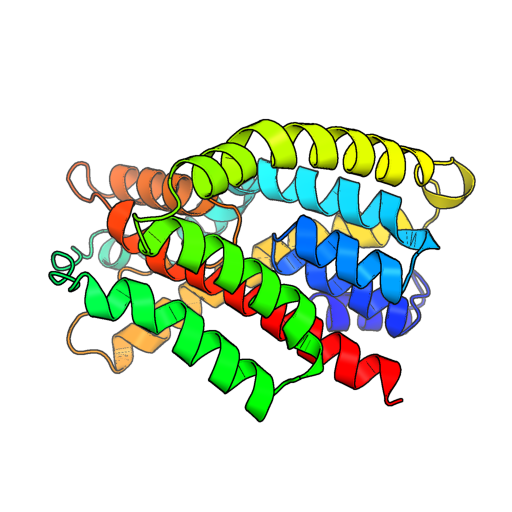7 C C . PHE A 1 179 ? -2.982 10.595 -1.270 1.00 90.25 179 PHE A C 1
ATOM 1329 O O . PHE A 1 179 ? -3.707 10.118 -0.392 1.00 90.25 179 PHE A O 1
ATOM 1336 N N . GLY A 1 180 ? -3.228 11.787 -1.820 1.00 93.06 180 GLY A N 1
ATOM 1337 C CA . GLY A 1 180 ? -4.380 12.600 -1.442 1.00 93.06 180 GLY A CA 1
ATOM 1338 C C . GLY A 1 180 ? -5.717 11.905 -1.718 1.00 93.06 180 GLY A C 1
ATOM 1339 O O . GLY A 1 180 ? -6.578 11.817 -0.844 1.00 93.06 180 GLY A O 1
ATOM 1340 N N . ILE A 1 181 ? -5.868 11.324 -2.907 1.00 93.06 181 ILE A N 1
ATOM 1341 C CA . ILE A 1 181 ? -7.071 10.578 -3.285 1.00 93.06 181 ILE A CA 1
ATOM 1342 C C . ILE A 1 181 ? -7.179 9.277 -2.485 1.00 93.06 181 ILE A C 1
ATOM 1344 O O . ILE A 1 181 ? -8.267 8.952 -2.020 1.00 93.06 181 ILE A O 1
ATOM 1348 N N . GLY A 1 182 ? -6.080 8.544 -2.287 1.00 92.56 182 GLY A N 1
ATOM 1349 C CA . GLY A 1 182 ? -6.073 7.295 -1.521 1.00 92.56 182 GLY A CA 1
ATOM 1350 C C . GLY A 1 182 ? -6.506 7.497 -0.067 1.00 92.56 182 GLY A C 1
ATOM 1351 O O . GLY A 1 182 ? -7.388 6.793 0.426 1.00 92.56 182 GLY A O 1
ATOM 1352 N N . THR A 1 183 ? -5.955 8.513 0.601 1.00 94.38 183 THR A N 1
ATOM 1353 C CA . THR A 1 183 ? -6.348 8.868 1.975 1.00 94.38 183 THR A CA 1
ATOM 1354 C C . THR A 1 183 ? -7.802 9.334 2.052 1.00 94.38 183 THR A C 1
ATOM 1356 O O . THR A 1 183 ? -8.541 8.863 2.919 1.00 94.38 183 THR A O 1
ATOM 1359 N N . ALA A 1 184 ? -8.243 10.199 1.133 1.00 95.56 184 ALA A N 1
ATOM 1360 C CA . ALA A 1 184 ? -9.628 10.658 1.068 1.00 95.56 184 ALA A CA 1
ATOM 1361 C C . ALA A 1 184 ? -10.606 9.497 0.833 1.00 95.56 184 ALA A C 1
ATOM 1363 O O . ALA A 1 184 ? -11.585 9.358 1.566 1.00 95.56 184 ALA A O 1
ATOM 1364 N N . ALA A 1 185 ? -10.317 8.622 -0.132 1.00 95.38 185 ALA A N 1
ATOM 1365 C CA . ALA A 1 185 ? -11.133 7.454 -0.444 1.00 95.38 185 ALA A CA 1
ATOM 1366 C C . ALA A 1 185 ? -11.218 6.484 0.741 1.00 95.38 185 ALA A C 1
ATOM 1368 O O . ALA A 1 185 ? -12.307 6.010 1.057 1.00 95.38 185 ALA A O 1
ATOM 1369 N N . GLY A 1 186 ? -10.111 6.241 1.450 1.00 94.69 186 GLY A N 1
ATOM 1370 C CA . GLY A 1 186 ? -10.109 5.409 2.656 1.00 94.69 186 GLY A CA 1
ATOM 1371 C C . GLY A 1 186 ? -10.999 5.974 3.769 1.00 94.69 186 GLY A C 1
ATOM 1372 O O . GLY A 1 186 ? -11.789 5.245 4.372 1.00 94.69 186 GLY A O 1
ATOM 1373 N N . VAL A 1 187 ? -10.938 7.288 4.011 1.00 95.88 187 VAL A N 1
ATOM 1374 C CA . VAL A 1 187 ? -11.801 7.975 4.991 1.00 95.88 187 VAL A CA 1
ATOM 1375 C C . VAL A 1 187 ? -13.273 7.926 4.577 1.00 95.88 187 VAL A C 1
ATOM 1377 O O . VAL A 1 187 ? -14.141 7.655 5.411 1.00 95.88 187 VAL A O 1
ATOM 1380 N N . LEU A 1 188 ? -13.569 8.177 3.301 1.00 95.88 188 LEU A N 1
ATOM 1381 C CA . LEU A 1 188 ? -14.929 8.110 2.766 1.00 95.88 188 LEU A CA 1
ATOM 1382 C C . LEU A 1 188 ? -15.489 6.689 2.856 1.00 95.88 188 LEU A C 1
ATOM 1384 O O . LEU A 1 188 ? -16.634 6.519 3.267 1.00 95.88 188 LEU A O 1
ATOM 1388 N N . MET A 1 189 ? -14.679 5.669 2.575 1.00 95.19 189 MET A N 1
ATOM 1389 C CA . MET A 1 189 ? -15.082 4.275 2.738 1.00 95.19 189 MET A CA 1
ATOM 1390 C C . MET A 1 189 ? -15.406 3.955 4.200 1.00 95.19 189 MET A C 1
ATOM 1392 O O . MET A 1 189 ? -16.438 3.351 4.480 1.00 95.19 189 MET A O 1
ATOM 1396 N N . ALA A 1 190 ? -14.600 4.429 5.154 1.00 94.88 190 ALA A N 1
ATOM 1397 C CA . ALA A 1 190 ? -14.908 4.265 6.575 1.00 94.88 190 ALA A CA 1
ATOM 1398 C C . ALA A 1 190 ? -16.229 4.956 6.973 1.00 94.88 190 ALA A C 1
ATOM 1400 O O . ALA A 1 190 ? -17.014 4.398 7.740 1.00 94.88 190 ALA A O 1
ATOM 1401 N N . LYS A 1 191 ? -16.527 6.137 6.411 1.00 94.75 191 LYS A N 1
ATOM 1402 C CA . LYS A 1 191 ? -17.824 6.813 6.596 1.00 94.75 191 LYS A CA 1
ATOM 1403 C C . LYS A 1 191 ? -18.986 6.031 5.986 1.00 94.75 191 LYS A C 1
ATOM 1405 O O . LYS A 1 191 ? -20.028 5.927 6.624 1.00 94.75 191 LYS A O 1
ATOM 1410 N N . LEU A 1 192 ? -18.813 5.455 4.798 1.00 95.12 192 LEU A N 1
ATOM 1411 C CA . LEU A 1 192 ? -19.835 4.609 4.174 1.00 95.12 192 LEU A CA 1
ATOM 1412 C C . LEU A 1 192 ? -20.106 3.358 5.015 1.00 95.12 192 LEU A C 1
ATOM 1414 O O . LE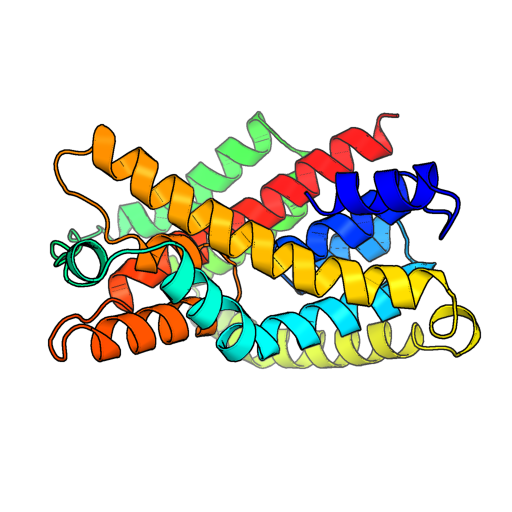U A 1 192 ? -21.263 3.026 5.265 1.00 95.12 192 LEU A O 1
ATOM 1418 N N . MET A 1 193 ? -19.063 2.714 5.543 1.00 93.38 193 MET A N 1
ATOM 1419 C CA . MET A 1 193 ? -19.219 1.559 6.434 1.00 93.38 193 MET A CA 1
ATOM 1420 C C . MET A 1 193 ? -19.979 1.900 7.725 1.00 93.38 193 MET A C 1
ATOM 1422 O O . MET A 1 193 ? -20.657 1.033 8.278 1.00 93.38 193 MET A O 1
ATOM 1426 N N . ASN A 1 194 ? -19.940 3.157 8.184 1.00 93.88 194 ASN A N 1
ATOM 1427 C CA . ASN A 1 194 ? -20.705 3.615 9.351 1.00 93.88 194 ASN A CA 1
ATOM 1428 C C . ASN A 1 194 ? -22.219 3.677 9.125 1.00 93.88 194 ASN A C 1
ATOM 1430 O O . ASN A 1 194 ? -22.957 3.788 10.106 1.00 93.88 194 ASN A O 1
ATOM 1434 N N . LEU A 1 195 ? -22.681 3.604 7.875 1.00 93.44 195 LEU A N 1
ATOM 1435 C CA . LEU A 1 195 ? -24.106 3.575 7.542 1.00 93.44 195 LEU A CA 1
ATOM 1436 C C . LEU A 1 195 ? -24.702 2.165 7.662 1.00 93.44 195 LEU A C 1
ATOM 1438 O O . LEU A 1 195 ? -25.897 2.035 7.901 1.00 93.44 195 LEU A O 1
ATOM 1442 N N . CYS A 1 196 ? -23.885 1.115 7.525 1.00 92.81 196 CYS A N 1
ATOM 1443 C CA . CYS A 1 196 ? -24.346 -0.278 7.488 1.00 92.81 196 CYS A CA 1
ATOM 1444 C C . CYS A 1 196 ? -23.782 -1.178 8.604 1.00 92.81 196 CYS A C 1
ATOM 1446 O O . CYS A 1 196 ? -24.233 -2.313 8.761 1.00 92.81 196 CYS A O 1
ATOM 1448 N N . SER A 1 197 ? -22.819 -0.702 9.401 1.00 86.00 197 SER A N 1
ATOM 1449 C CA . SER A 1 197 ? -22.172 -1.497 10.456 1.00 86.00 197 SER A CA 1
ATOM 1450 C C . SER A 1 197 ? -22.770 -1.235 11.839 1.00 86.00 197 SER A C 1
ATOM 1452 O O . SER A 1 197 ? -22.968 -0.088 12.232 1.00 86.00 197 SER A O 1
ATOM 1454 N N . LYS A 1 198 ? -22.977 -2.302 12.628 1.00 87.62 198 LYS A N 1
ATOM 1455 C CA . LYS A 1 198 ? -23.417 -2.201 14.037 1.00 87.62 198 LYS A CA 1
ATOM 1456 C C . LYS A 1 198 ? -22.395 -1.452 14.902 1.00 87.62 198 LYS A C 1
ATOM 1458 O O . LYS A 1 198 ? -22.758 -0.577 15.679 1.00 87.62 198 LYS A O 1
ATOM 1463 N N . ASN A 1 199 ? -21.114 -1.779 14.725 1.00 89.62 199 ASN A N 1
ATOM 1464 C CA . ASN A 1 199 ? -20.000 -1.089 15.368 1.00 89.62 199 ASN A CA 1
ATOM 1465 C C . ASN A 1 199 ? -19.431 -0.070 14.382 1.00 89.62 199 ASN A C 1
ATOM 1467 O O . ASN A 1 199 ? -18.785 -0.453 13.406 1.00 89.62 199 ASN A O 1
ATOM 1471 N N . LYS A 1 200 ? -19.689 1.217 14.628 1.00 92.69 200 LYS A N 1
ATOM 1472 C CA . LYS A 1 200 ? -19.160 2.298 13.791 1.00 92.69 200 LYS A CA 1
ATOM 1473 C C . LYS A 1 200 ? -17.632 2.306 13.852 1.00 92.69 200 LYS A C 1
ATOM 1475 O O . LYS A 1 200 ? -17.038 2.234 14.925 1.00 92.69 200 LYS A O 1
ATOM 1480 N N . ILE A 1 201 ? -17.010 2.402 12.688 1.00 94.19 201 ILE A N 1
ATOM 1481 C CA . ILE A 1 201 ? -15.573 2.505 12.483 1.00 94.19 201 ILE A CA 1
ATOM 1482 C C . ILE A 1 201 ? -15.173 3.974 12.588 1.00 94.19 201 ILE A C 1
ATOM 1484 O O . ILE A 1 201 ? -15.775 4.852 11.966 1.00 94.19 201 ILE A O 1
ATOM 1488 N N . ASN A 1 202 ? -14.125 4.255 13.357 1.00 95.62 202 ASN A N 1
ATOM 1489 C CA . ASN A 1 202 ? -13.547 5.590 13.413 1.00 95.62 202 ASN A CA 1
ATOM 1490 C C . ASN A 1 202 ? -12.954 5.957 12.033 1.00 95.62 202 ASN A C 1
ATOM 1492 O O . ASN A 1 202 ? -12.018 5.281 11.591 1.00 95.62 202 ASN A O 1
ATOM 1496 N N . PRO A 1 203 ? -13.435 7.016 11.347 1.00 96.12 203 PRO A N 1
ATOM 1497 C CA . PRO A 1 203 ? -12.968 7.359 10.002 1.00 96.12 203 PRO A CA 1
ATOM 1498 C C . PRO A 1 203 ? -11.473 7.664 9.896 1.00 96.12 203 PRO A C 1
ATOM 1500 O O . PRO A 1 203 ? -10.911 7.548 8.808 1.00 96.12 203 PRO A O 1
ATOM 1503 N N . LEU A 1 204 ? -10.807 7.996 11.009 1.00 95.25 204 LEU A N 1
ATOM 1504 C CA . LEU A 1 204 ? -9.355 8.171 11.037 1.00 95.25 204 LEU A CA 1
ATOM 1505 C C . LEU A 1 204 ? -8.631 6.891 10.583 1.00 95.25 204 LEU A C 1
ATOM 1507 O O . LEU A 1 204 ? -7.687 6.969 9.797 1.00 95.25 204 LEU A O 1
ATOM 1511 N N . ILE A 1 205 ? -9.150 5.718 10.962 1.00 95.44 205 ILE A N 1
ATOM 1512 C CA . ILE A 1 205 ? -8.610 4.402 10.586 1.00 95.44 205 ILE A CA 1
ATOM 1513 C C . ILE A 1 205 ? -8.691 4.172 9.069 1.00 95.44 205 ILE A C 1
ATOM 1515 O O . ILE A 1 205 ? -7.830 3.503 8.506 1.00 95.44 205 ILE A O 1
ATOM 1519 N N . GLY A 1 206 ? -9.666 4.778 8.383 1.00 94.12 206 GLY A N 1
ATOM 1520 C CA . GLY A 1 206 ? -9.796 4.684 6.927 1.00 94.12 206 GLY A CA 1
ATOM 1521 C C . GLY A 1 206 ? -8.575 5.229 6.185 1.00 94.12 206 GLY A C 1
ATOM 1522 O O . GLY A 1 206 ? -8.092 4.617 5.237 1.00 94.12 206 GLY A O 1
ATOM 1523 N N . SER A 1 207 ? -8.006 6.339 6.662 1.00 92.81 207 SER A N 1
ATOM 1524 C CA . SER A 1 207 ? -6.795 6.916 6.065 1.00 92.81 207 SER A CA 1
ATOM 1525 C C . SER A 1 207 ? -5.544 6.045 6.258 1.00 92.81 207 SER A C 1
ATOM 1527 O O . SER A 1 207 ? -4.613 6.129 5.460 1.00 92.81 207 SER A O 1
ATOM 1529 N N . ALA A 1 208 ? -5.534 5.170 7.272 1.00 94.38 208 ALA A N 1
ATOM 1530 C CA . ALA A 1 208 ? -4.449 4.218 7.506 1.00 94.38 208 ALA A CA 1
ATOM 1531 C C . ALA A 1 208 ? -4.431 3.059 6.493 1.00 94.38 208 ALA A C 1
ATOM 1533 O O . ALA A 1 208 ? -3.531 2.231 6.562 1.00 94.38 208 ALA A O 1
ATOM 1534 N N . GLY A 1 209 ? -5.392 3.001 5.561 1.00 92.56 209 GLY A N 1
ATOM 1535 C CA . GLY A 1 209 ? -5.387 2.058 4.441 1.00 92.56 209 GLY A CA 1
ATOM 1536 C C . GLY A 1 209 ? -4.304 2.327 3.390 1.00 92.56 209 GLY A C 1
ATOM 1537 O O . GLY A 1 209 ? -4.000 1.439 2.600 1.00 92.56 209 GLY A O 1
ATOM 1538 N N . VAL A 1 210 ? -3.697 3.520 3.380 1.00 93.00 210 VAL A N 1
ATOM 1539 C CA . VAL A 1 210 ? -2.487 3.780 2.584 1.00 93.00 210 VAL A CA 1
ATOM 1540 C C . VAL A 1 210 ? -1.333 2.980 3.184 1.00 93.00 210 VAL A C 1
ATOM 1542 O O . VAL A 1 210 ? -1.003 3.179 4.354 1.00 93.00 210 VAL A O 1
ATOM 1545 N N . SER A 1 211 ? -0.705 2.099 2.398 1.00 91.12 211 SER A N 1
ATOM 1546 C CA . SER A 1 211 ? 0.157 1.021 2.905 1.00 91.12 211 SER A CA 1
ATOM 1547 C C . SER A 1 211 ? 1.562 1.445 3.359 1.00 91.12 211 SER A C 1
ATOM 1549 O O . SER A 1 211 ? 2.521 0.677 3.260 1.00 91.12 211 SER A O 1
ATOM 1551 N N . ALA A 1 212 ? 1.714 2.662 3.885 1.00 90.94 212 ALA A N 1
ATOM 1552 C CA . ALA A 1 212 ? 2.961 3.136 4.473 1.00 90.94 212 ALA A CA 1
ATOM 1553 C C . ALA A 1 212 ? 3.148 2.520 5.871 1.00 90.94 212 ALA A C 1
ATOM 1555 O O . ALA A 1 212 ? 2.891 3.142 6.908 1.00 90.94 212 ALA A O 1
ATOM 1556 N N . VAL A 1 213 ? 3.566 1.258 5.910 1.00 89.25 213 VAL A N 1
ATOM 1557 C CA . VAL A 1 213 ? 3.797 0.501 7.145 1.00 89.25 213 VAL A CA 1
ATOM 1558 C C . VAL A 1 213 ? 5.066 0.968 7.878 1.00 89.25 213 VAL A C 1
ATOM 1560 O O . VAL A 1 213 ? 6.095 1.188 7.246 1.00 89.25 213 VAL A O 1
ATOM 1563 N N . PRO A 1 214 ? 5.060 1.115 9.220 1.00 91.31 214 PRO A N 1
ATOM 1564 C CA . PRO A 1 214 ? 3.912 1.256 10.125 1.00 91.31 214 PRO A CA 1
ATOM 1565 C C . PRO A 1 214 ? 3.424 2.717 10.262 1.00 91.31 214 PRO A C 1
ATOM 1567 O O . PRO A 1 214 ? 2.567 3.012 11.100 1.00 91.31 214 PRO A O 1
ATOM 1570 N N . MET A 1 215 ? 4.009 3.656 9.513 1.00 90.12 215 MET A N 1
ATOM 1571 C CA . MET A 1 215 ? 3.858 5.097 9.728 1.00 90.12 215 MET A CA 1
ATOM 1572 C C . MET A 1 215 ? 2.435 5.624 9.503 1.00 90.12 215 MET A C 1
ATOM 1574 O O . MET A 1 215 ? 1.986 6.420 10.321 1.00 90.12 215 MET A O 1
ATOM 1578 N N . ALA A 1 216 ? 1.688 5.155 8.500 1.00 92.12 216 ALA A N 1
ATOM 1579 C CA . ALA A 1 216 ? 0.305 5.598 8.257 1.00 92.12 216 ALA A CA 1
ATOM 1580 C C . ALA A 1 216 ? -0.610 5.349 9.471 1.00 92.12 216 ALA A C 1
ATOM 1582 O O . ALA A 1 216 ? -1.384 6.218 9.879 1.00 92.12 216 ALA A O 1
ATOM 1583 N N . ALA A 1 217 ? -0.462 4.189 10.119 1.00 94.94 217 ALA A N 1
ATOM 1584 C CA . ALA A 1 217 ? -1.187 3.867 11.347 1.00 94.94 217 ALA A CA 1
ATOM 1585 C C . ALA A 1 217 ? -0.730 4.741 12.531 1.00 94.94 217 ALA A C 1
ATOM 1587 O O . ALA A 1 217 ? -1.558 5.182 13.330 1.00 94.94 217 ALA A O 1
ATOM 1588 N N . ARG A 1 218 ? 0.571 5.057 12.630 1.00 95.00 218 ARG A N 1
ATOM 1589 C CA . ARG A 1 218 ? 1.102 5.986 13.647 1.00 95.00 218 ARG A CA 1
ATOM 1590 C C . ARG A 1 218 ? 0.582 7.412 13.457 1.00 95.00 218 ARG A C 1
ATOM 1592 O O . ARG A 1 218 ? 0.224 8.051 14.443 1.00 95.00 218 ARG A O 1
ATOM 1599 N N . VAL A 1 219 ? 0.495 7.892 12.218 1.00 95.50 219 VAL A N 1
ATOM 1600 C CA . VAL A 1 219 ? -0.070 9.208 11.881 1.00 95.50 219 VAL A CA 1
ATOM 1601 C C . VAL A 1 219 ? -1.555 9.251 12.229 1.00 95.50 219 VAL A C 1
ATOM 1603 O O . VAL A 1 219 ? -1.989 10.171 12.922 1.00 95.50 219 VAL A O 1
ATOM 1606 N N . SER A 1 220 ? -2.321 8.220 11.860 1.00 95.12 220 SER A N 1
ATOM 1607 C CA . SER A 1 220 ? -3.726 8.112 12.266 1.00 95.12 220 SER A CA 1
ATOM 1608 C C . SER A 1 220 ? -3.890 8.092 13.788 1.00 95.12 220 SER A C 1
ATOM 1610 O O . SER A 1 220 ? -4.829 8.696 14.304 1.00 95.12 220 SER A O 1
ATOM 1612 N N . ASN A 1 221 ? -2.991 7.423 14.516 1.00 96.19 221 ASN A N 1
ATOM 1613 C CA . ASN A 1 221 ? -3.001 7.413 15.977 1.00 96.19 221 ASN A CA 1
ATOM 1614 C C . ASN A 1 221 ? -2.694 8.796 16.562 1.00 96.19 221 ASN A C 1
ATOM 1616 O O . ASN A 1 221 ? -3.377 9.222 17.485 1.00 96.19 221 ASN A O 1
ATOM 1620 N N . LYS A 1 222 ? -1.721 9.523 16.001 1.00 95.88 222 LYS A N 1
ATOM 1621 C CA . LYS A 1 222 ? -1.405 10.896 16.415 1.00 95.88 222 LYS A CA 1
ATOM 1622 C C . LYS A 1 222 ? -2.626 11.812 16.285 1.00 95.88 222 LYS A C 1
ATOM 1624 O O . LYS A 1 222 ? -2.985 12.469 17.251 1.00 95.88 222 LYS A O 1
ATOM 1629 N N . VAL A 1 223 ? -3.306 11.798 15.137 1.00 95.12 223 VAL A N 1
ATOM 1630 C CA . VAL A 1 223 ? -4.517 12.616 14.910 1.00 95.12 223 VAL A CA 1
ATOM 1631 C C . VAL A 1 223 ? -5.693 12.162 15.795 1.00 95.12 223 VAL A C 1
ATOM 1633 O O . VAL A 1 223 ? -6.518 12.978 16.211 1.00 95.12 223 VAL A O 1
ATOM 1636 N N . GLY A 1 224 ? -5.764 10.869 16.126 1.00 94.62 224 GLY A N 1
ATOM 1637 C CA . GLY A 1 224 ? -6.703 10.346 17.122 1.00 94.62 224 GLY A CA 1
ATOM 1638 C C . GLY A 1 224 ? -6.469 10.936 18.511 1.00 94.62 224 GLY A C 1
ATOM 1639 O O . GLY A 1 224 ? -7.407 11.451 19.118 1.00 94.62 224 GLY A O 1
ATOM 1640 N N . LEU A 1 225 ? -5.213 10.935 18.962 1.00 94.69 225 LEU A N 1
ATOM 1641 C CA . LEU A 1 225 ? -4.800 11.491 20.252 1.00 94.69 225 LEU A CA 1
ATOM 1642 C C . LEU A 1 225 ? -4.928 13.018 20.320 1.00 94.69 225 LEU A C 1
ATOM 1644 O O . LEU A 1 225 ? -5.233 13.545 21.384 1.00 94.69 225 LEU A O 1
ATOM 1648 N N . GLU A 1 226 ? -4.770 13.723 19.194 1.00 94.44 226 GLU A N 1
ATOM 1649 C CA . GLU A 1 226 ? -5.088 15.158 19.087 1.00 94.44 226 GLU A CA 1
ATOM 1650 C C . GLU A 1 226 ? -6.572 15.439 19.377 1.00 94.44 226 GLU A C 1
ATOM 1652 O O . GLU A 1 226 ? -6.910 16.490 19.915 1.00 94.44 226 GLU A O 1
ATOM 1657 N N . SER A 1 227 ? -7.466 14.509 19.021 1.00 93.56 227 SER A N 1
ATOM 1658 C CA . SER A 1 227 ? -8.909 14.668 19.238 1.00 93.56 227 SER A CA 1
ATOM 1659 C C . SER A 1 227 ? -9.341 14.217 20.634 1.00 93.56 227 SER A C 1
ATOM 1661 O O . SER A 1 227 ? -10.322 14.740 21.165 1.00 93.56 227 SER A O 1
ATOM 1663 N N . ASP A 1 228 ? -8.650 13.228 21.207 1.00 93.69 228 ASP A N 1
ATOM 1664 C CA . ASP A 1 228 ? -8.926 12.675 22.529 1.00 93.69 228 ASP A CA 1
ATOM 1665 C C . ASP A 1 228 ? -7.726 11.860 23.055 1.00 93.69 228 ASP A C 1
ATOM 1667 O O . ASP A 1 228 ? -7.348 10.842 22.471 1.00 93.69 228 ASP A O 1
ATOM 1671 N N . ALA A 1 229 ? -7.171 12.276 24.199 1.00 91.81 229 ALA A N 1
ATOM 1672 C CA . ALA A 1 229 ? -5.942 11.727 24.781 1.00 91.81 229 ALA A CA 1
ATOM 1673 C C . ALA A 1 229 ? -6.012 10.237 25.174 1.00 91.81 229 ALA A C 1
ATOM 1675 O O . ALA A 1 229 ? -4.973 9.613 25.381 1.00 91.81 229 ALA A O 1
ATOM 1676 N N . GLN A 1 230 ? -7.208 9.653 25.275 1.00 91.81 230 GLN A N 1
ATOM 1677 C CA . GLN A 1 230 ? -7.401 8.234 25.587 1.00 91.81 230 GLN A CA 1
ATOM 1678 C C . GLN A 1 230 ? -7.773 7.401 24.344 1.00 91.81 230 GLN A C 1
ATOM 1680 O O . GLN A 1 230 ? -7.991 6.193 24.459 1.00 91.81 230 GLN A O 1
ATOM 1685 N N . ASN A 1 231 ? -7.854 8.003 23.144 1.00 92.00 231 ASN A N 1
ATOM 1686 C CA . ASN A 1 231 ? -8.224 7.294 21.912 1.00 92.00 231 ASN A CA 1
ATOM 1687 C C . ASN A 1 231 ? -7.019 6.658 21.210 1.00 92.00 231 ASN A C 1
ATOM 1689 O O . ASN A 1 231 ? -6.525 7.163 20.200 1.00 92.00 231 ASN A O 1
ATOM 1693 N N . PHE A 1 232 ? -6.550 5.524 21.721 1.00 93.50 232 PHE A N 1
ATOM 1694 C CA . PHE A 1 232 ? -5.476 4.781 21.067 1.00 93.50 232 PHE A CA 1
ATOM 1695 C C . PHE A 1 232 ? -6.006 3.994 19.863 1.00 93.50 232 PHE A C 1
ATOM 1697 O O . PHE A 1 232 ? -6.760 3.034 20.010 1.00 93.50 232 PHE A O 1
ATOM 1704 N N . LEU A 1 233 ? -5.583 4.388 18.662 1.00 92.62 233 LEU A N 1
ATOM 1705 C CA . LEU A 1 233 ? -6.023 3.798 17.394 1.00 92.62 233 LEU A CA 1
ATOM 1706 C C . LEU A 1 233 ? -4.971 2.893 16.753 1.00 92.62 233 LEU A C 1
ATOM 1708 O O . LEU A 1 233 ? -5.306 2.168 15.823 1.00 92.62 233 LEU A O 1
ATOM 1712 N N . LEU A 1 234 ? -3.713 2.922 17.206 1.00 92.88 234 LEU A N 1
ATOM 1713 C CA . LEU A 1 234 ? -2.601 2.241 16.528 1.00 92.88 234 LEU A CA 1
ATOM 1714 C C . LEU A 1 234 ? -2.879 0.751 16.270 1.00 92.88 234 LEU A C 1
ATOM 1716 O O . LEU A 1 234 ? -2.668 0.279 15.157 1.00 92.88 234 LEU A O 1
ATOM 1720 N N . MET A 1 235 ? -3.391 0.028 17.270 1.00 90.19 235 MET A N 1
ATOM 1721 C CA . MET A 1 235 ? -3.671 -1.409 17.153 1.00 90.19 235 MET A CA 1
ATOM 1722 C C . MET A 1 235 ? -4.765 -1.710 16.121 1.00 90.19 235 MET A C 1
ATOM 1724 O O . MET A 1 235 ? -4.652 -2.671 15.365 1.00 90.19 235 MET A O 1
ATOM 1728 N N . HIS A 1 236 ? -5.797 -0.869 16.040 1.00 92.19 236 HIS A N 1
ATOM 1729 C CA . HIS A 1 236 ? -6.890 -1.017 15.075 1.00 92.19 236 HIS A CA 1
ATOM 1730 C C . HIS A 1 236 ? -6.501 -0.540 13.677 1.00 92.19 236 HIS A C 1
ATOM 1732 O O . HIS A 1 236 ? -6.856 -1.174 12.686 1.00 92.19 236 HIS A O 1
ATOM 1738 N N . ALA A 1 237 ? -5.742 0.551 13.590 1.00 93.69 237 ALA A N 1
ATOM 1739 C CA . ALA A 1 237 ? -5.300 1.158 12.340 1.00 93.69 237 ALA A CA 1
ATOM 1740 C C . ALA A 1 237 ? -4.285 0.291 11.579 1.00 93.69 237 ALA A C 1
ATOM 1742 O O . ALA A 1 237 ? -4.161 0.421 10.363 1.00 93.69 237 ALA A O 1
ATOM 1743 N N . MET A 1 238 ? -3.598 -0.632 12.261 1.00 93.56 238 MET A N 1
ATOM 1744 C CA . MET A 1 238 ? -2.749 -1.624 11.594 1.00 93.56 238 MET A CA 1
ATOM 1745 C C . MET A 1 238 ? -3.541 -2.580 10.695 1.00 93.56 238 MET A C 1
ATOM 1747 O O . MET A 1 238 ? -2.990 -3.046 9.703 1.00 93.56 238 MET A O 1
ATOM 1751 N N . GLY A 1 239 ? -4.821 -2.839 10.990 1.00 93.44 239 GLY A N 1
ATOM 1752 C CA . GLY A 1 239 ? -5.670 -3.704 10.166 1.00 93.44 239 GLY A CA 1
ATOM 1753 C C . GLY A 1 239 ? -5.775 -3.202 8.722 1.00 93.44 239 GLY A C 1
ATOM 1754 O O . GLY A 1 239 ? -5.306 -3.889 7.813 1.00 93.44 239 GLY A O 1
ATOM 1755 N N . PRO A 1 240 ? -6.313 -1.989 8.488 1.00 95.06 240 PRO A N 1
ATOM 1756 C CA . PRO A 1 240 ? -6.355 -1.411 7.148 1.00 95.06 240 PRO A CA 1
ATOM 1757 C C . PRO A 1 240 ? -4.983 -1.183 6.524 1.00 95.06 240 PRO A C 1
ATOM 1759 O O . PRO A 1 240 ? -4.866 -1.320 5.316 1.00 95.06 240 PRO A O 1
ATOM 1762 N N . ASN A 1 241 ? -3.944 -0.899 7.314 1.00 94.62 241 ASN A N 1
ATOM 1763 C CA . ASN A 1 241 ? -2.593 -0.714 6.776 1.00 94.62 241 ASN A CA 1
ATOM 1764 C C . ASN A 1 241 ? -2.056 -2.009 6.138 1.00 94.62 241 ASN A C 1
ATOM 1766 O O . ASN A 1 241 ? -1.575 -2.002 5.007 1.00 94.62 241 ASN A O 1
ATOM 1770 N N . VAL A 1 242 ? -2.232 -3.152 6.815 1.00 93.06 242 VAL A N 1
ATOM 1771 C CA . VAL A 1 242 ? -1.902 -4.474 6.251 1.00 93.06 242 VAL A CA 1
ATOM 1772 C C . VAL A 1 242 ? -2.812 -4.813 5.067 1.00 93.06 242 VAL A C 1
ATOM 1774 O O . VAL A 1 242 ? -2.334 -5.328 4.057 1.00 93.06 242 VAL A O 1
ATOM 1777 N N . ALA A 1 243 ? -4.107 -4.492 5.149 1.00 93.94 243 ALA A N 1
ATOM 1778 C CA . ALA A 1 243 ? -5.029 -4.677 4.028 1.00 93.94 243 ALA A CA 1
ATOM 1779 C C . ALA A 1 243 ? -4.625 -3.840 2.801 1.00 93.94 243 ALA A C 1
ATOM 1781 O O . ALA A 1 243 ? -4.779 -4.307 1.677 1.00 93.94 243 ALA A O 1
ATOM 1782 N N . GLY A 1 244 ? -4.057 -2.651 3.013 1.00 94.06 244 GLY A N 1
ATOM 1783 C CA . GLY A 1 244 ? -3.487 -1.798 1.976 1.00 94.06 244 GLY A CA 1
ATOM 1784 C C . GLY A 1 244 ? -2.331 -2.467 1.240 1.00 94.06 244 GLY A C 1
ATOM 1785 O O . GLY A 1 244 ? -2.329 -2.469 0.015 1.00 94.06 244 GLY A O 1
ATOM 1786 N N . VAL A 1 245 ? -1.395 -3.106 1.957 1.00 93.69 245 VAL A N 1
ATOM 1787 C CA . VAL A 1 245 ? -0.282 -3.860 1.335 1.00 93.69 245 VAL A CA 1
ATOM 1788 C C . VAL A 1 245 ? -0.825 -4.968 0.426 1.00 93.69 245 VAL A C 1
ATOM 1790 O O . VAL A 1 245 ? -0.416 -5.101 -0.726 1.00 93.69 245 VAL A O 1
ATOM 1793 N N . ILE A 1 246 ? -1.805 -5.733 0.918 1.00 93.62 246 ILE A N 1
ATOM 1794 C CA . ILE A 1 246 ? -2.459 -6.789 0.131 1.00 93.62 246 ILE A CA 1
ATOM 1795 C C . ILE A 1 246 ? -3.178 -6.180 -1.085 1.00 93.62 246 ILE A C 1
ATOM 1797 O O . ILE A 1 246 ? -3.033 -6.672 -2.202 1.00 93.62 246 ILE A O 1
ATOM 1801 N N . GLY A 1 247 ? -3.920 -5.090 -0.885 1.00 92.81 247 GLY A N 1
ATOM 1802 C CA . GLY A 1 247 ? -4.653 -4.382 -1.933 1.00 92.81 247 GLY A CA 1
ATOM 1803 C C . GLY A 1 247 ? -3.749 -3.828 -3.034 1.00 92.81 247 GLY A C 1
ATOM 1804 O O . GLY A 1 247 ? -4.094 -3.945 -4.208 1.00 92.81 247 GLY A O 1
ATOM 1805 N N . SER A 1 248 ? -2.576 -3.297 -2.683 1.00 92.25 248 SER A N 1
ATOM 1806 C CA . SER A 1 248 ? -1.566 -2.820 -3.634 1.00 92.25 248 SER A CA 1
ATOM 1807 C C . SER A 1 248 ? -1.053 -3.952 -4.526 1.00 92.25 248 SER A C 1
ATOM 1809 O O . SER A 1 248 ? -0.988 -3.790 -5.745 1.00 92.25 248 SER A O 1
ATOM 1811 N N . ALA A 1 249 ? -0.779 -5.131 -3.961 1.00 92.25 249 ALA A N 1
ATOM 1812 C CA . ALA A 1 249 ? -0.373 -6.303 -4.738 1.00 92.25 249 ALA A CA 1
ATOM 1813 C C . ALA A 1 249 ? -1.503 -6.849 -5.634 1.00 92.25 249 ALA A C 1
ATOM 1815 O O . ALA A 1 249 ? -1.249 -7.232 -6.778 1.00 92.25 249 ALA A O 1
ATOM 1816 N N . ILE A 1 250 ? -2.758 -6.836 -5.161 1.00 92.44 250 ILE A N 1
ATOM 1817 C CA . ILE A 1 250 ? -3.930 -7.192 -5.983 1.00 92.44 250 ILE A CA 1
ATOM 1818 C C . ILE A 1 250 ? -4.071 -6.209 -7.148 1.00 92.44 250 ILE A C 1
ATOM 1820 O O . ILE A 1 250 ? -4.210 -6.636 -8.293 1.00 92.44 250 ILE A O 1
ATOM 1824 N N . ALA A 1 251 ? -3.997 -4.902 -6.883 1.00 91.31 251 ALA A N 1
ATOM 1825 C CA . ALA A 1 251 ? -4.067 -3.875 -7.917 1.00 91.31 251 ALA A CA 1
ATOM 1826 C C . ALA A 1 251 ? -2.954 -4.063 -8.959 1.00 91.31 251 ALA A C 1
ATOM 1828 O O . ALA A 1 251 ? -3.241 -4.049 -10.154 1.00 91.31 251 ALA A O 1
ATOM 1829 N N . ALA A 1 252 ? -1.718 -4.335 -8.526 1.00 92.19 252 ALA A N 1
ATOM 1830 C CA . ALA A 1 252 ? -0.611 -4.649 -9.426 1.00 92.19 252 ALA A CA 1
ATOM 1831 C C . ALA A 1 252 ? -0.898 -5.879 -10.300 1.00 92.19 252 ALA A C 1
ATOM 1833 O O . ALA A 1 252 ? -0.674 -5.826 -11.506 1.00 92.19 252 ALA A O 1
ATOM 1834 N N . GLY A 1 253 ? -1.437 -6.962 -9.732 1.00 90.69 253 GLY A N 1
ATOM 1835 C CA . GLY A 1 253 ? -1.802 -8.156 -10.498 1.00 90.69 253 GLY A CA 1
ATOM 1836 C C . GLY A 1 253 ? -2.911 -7.908 -11.521 1.00 90.69 253 GLY A C 1
ATOM 1837 O O . GLY A 1 253 ? -2.801 -8.353 -12.660 1.00 90.69 253 GLY A O 1
ATOM 1838 N N . VAL A 1 254 ? -3.949 -7.145 -11.160 1.00 90.94 254 VAL A N 1
ATOM 1839 C CA . VAL A 1 254 ? -5.017 -6.760 -12.102 1.00 90.94 254 VAL A CA 1
ATOM 1840 C C . VAL A 1 254 ? -4.450 -5.899 -13.230 1.00 90.94 254 VAL A C 1
ATOM 1842 O O . VAL A 1 254 ? -4.809 -6.090 -14.389 1.00 90.94 254 VAL A O 1
ATOM 1845 N N . MET A 1 255 ? -3.538 -4.979 -12.911 1.00 90.44 255 MET A N 1
ATOM 1846 C CA . MET A 1 255 ? -2.891 -4.118 -13.902 1.00 90.44 255 MET A CA 1
ATOM 1847 C C . MET A 1 255 ? -1.961 -4.905 -14.828 1.00 90.44 255 MET A C 1
ATOM 1849 O O . MET A 1 255 ? -1.991 -4.667 -16.031 1.00 90.44 255 MET A O 1
ATOM 1853 N N . LEU A 1 256 ? -1.193 -5.868 -14.307 1.00 89.25 256 LEU A N 1
ATOM 1854 C CA . LEU A 1 256 ? -0.398 -6.791 -15.125 1.00 89.25 256 LEU A CA 1
ATOM 1855 C C . LEU A 1 256 ? -1.288 -7.560 -16.095 1.00 89.25 256 LEU A C 1
ATOM 1857 O O . LEU A 1 256 ? -1.018 -7.553 -17.292 1.00 89.25 256 LEU A O 1
ATOM 1861 N N . LYS A 1 257 ? -2.372 -8.157 -15.589 1.00 89.12 257 LYS A N 1
ATOM 1862 C CA . LYS A 1 257 ? -3.324 -8.904 -16.410 1.00 89.12 257 LYS A CA 1
ATOM 1863 C C . LYS A 1 257 ? -3.915 -8.041 -17.519 1.00 89.12 257 LYS A C 1
ATOM 1865 O O . LYS A 1 257 ? -3.967 -8.468 -18.662 1.00 89.12 257 LYS A O 1
ATOM 1870 N N . TYR A 1 258 ? -4.360 -6.833 -17.183 1.00 89.19 258 TYR A N 1
ATOM 1871 C CA . TYR A 1 258 ? -5.022 -5.946 -18.136 1.00 89.19 258 TYR A CA 1
ATOM 1872 C C . TYR A 1 258 ? -4.066 -5.413 -19.208 1.00 89.19 258 TYR A C 1
ATOM 1874 O O . TYR A 1 258 ? -4.416 -5.390 -20.380 1.00 89.19 258 TYR A O 1
ATOM 1882 N N . VAL A 1 259 ? -2.862 -4.988 -18.816 1.00 89.81 259 VAL A N 1
ATOM 1883 C CA . VAL A 1 259 ? -1.908 -4.354 -19.737 1.00 89.81 259 VAL A CA 1
ATOM 1884 C C . VAL A 1 259 ? -1.185 -5.375 -20.611 1.00 89.81 259 VAL A C 1
ATOM 1886 O O . VAL A 1 259 ? -0.899 -5.064 -21.757 1.00 89.81 259 VAL A O 1
ATOM 1889 N N . LEU A 1 260 ? -0.878 -6.570 -20.094 1.00 82.25 260 LEU A N 1
ATOM 1890 C CA . LEU A 1 260 ? -0.161 -7.602 -20.857 1.00 82.25 260 LEU A CA 1
ATOM 1891 C C . LEU A 1 260 ? -1.080 -8.458 -21.741 1.00 82.25 260 LEU A C 1
ATOM 1893 O O . LEU A 1 260 ? -0.578 -9.165 -22.610 1.00 82.25 260 LEU A O 1
ATOM 1897 N N . ALA A 1 261 ? -2.395 -8.440 -21.499 1.00 76.25 261 ALA A N 1
ATOM 1898 C CA . ALA A 1 261 ? -3.383 -9.145 -22.320 1.00 76.25 261 ALA A CA 1
ATOM 1899 C C . ALA A 1 261 ? -4.031 -8.264 -23.407 1.00 76.25 261 ALA A C 1
ATOM 1901 O O . ALA A 1 261 ? -4.865 -8.769 -24.160 1.00 76.25 261 ALA A O 1
ATOM 1902 N N . MET A 1 262 ? -3.684 -6.972 -23.463 1.00 55.53 262 MET A N 1
ATOM 1903 C CA . MET A 1 262 ? -3.964 -6.068 -24.588 1.00 55.53 262 MET A CA 1
ATOM 1904 C C . MET A 1 262 ? -2.799 -6.077 -25.572 1.00 55.53 262 MET A C 1
ATOM 1906 O O . MET A 1 262 ? -3.085 -5.995 -26.785 1.00 55.53 262 MET A O 1
#

Radius of gyration: 19.21 Å; chains: 1; bounding box: 46×42×50 Å

pLDDT: mean 90.35, std 8.25, range [49.09, 97.81]

Secondary structure (DSSP, 8-state):
-HHHHHHHHHHTTSS---HHHHHHHHGGGGT-HHHHHHHHHHH-TTTHHHHHHHHHHHHHTHHHHHHHHHHHH--HHHHTPPPPPPPPPPHHHHHHHHHHHHHHHHHH-GGGHHHHHHHHHHHHHHHHSS-HHHHHIIIIIIHHHHHHHHHHHHHTT--HHHHSSHHHHHHHHHHHHHHHHHHHHHHHHHHHHHHH-SSPPPHHHHHTTS--TTHHHHHHHHHHHHH-TT---HHHHHHHHHHHHHHHHHHHHHHHHHHH--

Foldseek 3Di:
DQLVLQVVCCVVVNDDDDSLRSLLLLLLLLLALVLSLVSCVVRPVLQSLLSNVLSVVVLVCLLVQQLVLCVVQDDLVLLQAAADDDDDDDLVNQLCVLVVVLVVCVVPFVLLNVVSVVVSVLSNCVSVVPNVVVNVCVVPVVCVVVVVVVVVVSVVSCDCVSCVDSVSVSSNVSSSVSLNVQLNVLLVVLVVCQVPDPRRDRSLLRSLLSQSPPVSLVSSQVSSCVSPVPRGRSVVSVVSNVVSSVVSSVSSSVSCCVVVVD